Protein AF-A0A067D9K7-F1 (afdb_monomer)

Organism: Citrus sinensis (NCBI:txid2711)

Radius of gyration: 32.69 Å; Cα contacts (8 Å, |Δi|>4): 280; chains: 1; bounding box: 77×64×72 Å

pLDDT: mean 85.88, std 16.45, range [26.84, 98.38]

Secondary structure (DSSP, 8-state):
---------------------------HHHHHHHHHHHHHHHHHHHHHHHHHHS-HHHH-HHHHHHHHHHHHHHHHHHHHHT-TT--HHHHHHHHHS-TTPPPP--S--HHHHHHHHHHHHHHHHHHHHHHHHHS-PPPTT-HHHHHHHHHHH-S-----TTGGGGGGGS--PPP-EEEETTGGGS-HHHHHHHHTSTT--EEEE---TTS-------HHHHHTTTT--HHHHHHHTT-------EE-SS-HHHHHHHHHHHSTT--EE-GGGGSGGGG---SSSTT-SSS-----TT---EEETTEEE-HHHHHHHHHHHH-

Foldseek 3Di:
DDDDDDDDDDDDDPPDDPPPDPPPPDQQLRVVLVVLVVPVVVLLVVLVCCLPPPDCVQCDPVLNVLSVVLNVLSVQLNVLSPDPPDDSVLVVVLVVDDLPDDDPDDDPDSSNSNSVSSNSNVVSVVVSVVSVVVRPDDDPVDPPVVVLVCQARDPDDDDQLQVLLCVVVHDYPQDQEAEAAQQQQDFQVSNVSNVPRPNHNYYHYHHDVLDHFHDDPDPVCVVVVRRGGPVNVCVVVVNDDDDPQEDAPAACVVVVVCCVPPPVVSHDYDVNNVDCVVQDQPDDDPQRGSDHDDDQPPWDWDDDDPDIDTVSVVVVVVVVVVD

InterPro domains:
  IPR027417 P-loop containing nucleoside triphosphate hydrolase [G3DSA:3.40.50.300] (16-247)
  IPR027417 P-loop containing nucleoside triphosphate hydrolase [G3DSA:3.40.50.300] (248-323)
  IPR027417 P-loop containing nucleoside triphosphate hydrolase [SSF52540] (125-301)
  IPR041677 DNA2/NAM7 helicase, helicase domain [PF13086] (110-218)
  IPR041679 DNA2/NAM7 helicase-like, C-terminal [PF13087] (227-321)
  IPR045055 DNA2/NAM7-like helicase [PTHR10887] (83-320)

Solvent-accessible surface area (backbone atoms only — not comparable to full-atom values): 19866 Å² total; per-residue (Å²): 136,87,81,85,93,72,92,77,87,71,88,76,82,85,86,75,79,90,70,84,70,77,79,75,81,67,51,64,47,55,49,51,54,52,53,47,53,71,48,50,53,59,48,53,51,48,48,50,50,48,70,72,72,45,53,59,89,73,67,33,69,66,53,54,52,49,52,56,47,48,54,55,32,50,53,51,39,48,55,59,70,68,40,92,86,66,51,42,67,60,49,54,57,58,68,71,48,62,72,88,59,84,78,78,94,75,72,98,41,71,63,57,56,44,48,52,33,50,28,51,40,50,52,52,52,52,51,51,50,56,56,52,69,70,49,84,71,63,59,89,90,38,66,65,53,46,49,47,50,49,45,49,66,50,92,76,86,90,72,53,50,70,63,39,56,58,60,80,78,51,71,5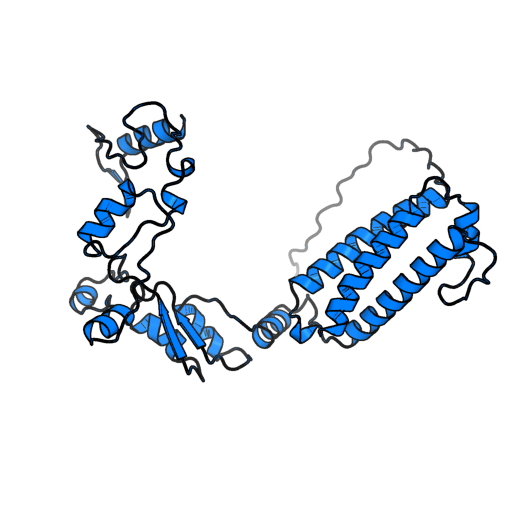1,73,79,47,41,70,43,78,39,71,55,29,18,37,30,29,36,75,43,57,48,44,51,70,66,46,70,68,58,77,44,78,46,77,40,61,49,81,87,54,68,63,22,90,60,90,50,65,72,46,45,77,68,49,55,31,48,12,52,52,48,53,41,49,73,73,65,50,89,78,85,80,85,39,66,48,74,82,60,39,64,79,54,46,48,58,58,25,53,74,74,46,76,57,58,57,39,78,36,74,75,30,71,35,72,83,59,66,66,68,82,51,93,59,89,73,52,51,93,63,68,85,81,87,70,83,90,51,56,82,43,83,52,98,92,46,73,47,38,69,52,53,50,54,50,52,51,55,64,74,74,98

Mean predicted aligned error: 11.23 Å

Structure (mmCIF, N/CA/C/O backbone):
data_AF-A0A067D9K7-F1
#
_entry.id   AF-A0A067D9K7-F1
#
loop_
_atom_site.group_PDB
_atom_site.id
_atom_site.type_symbol
_atom_site.label_atom_id
_atom_site.label_alt_id
_atom_site.label_comp_id
_atom_site.label_asym_id
_atom_site.label_entity_id
_atom_site.label_seq_id
_atom_site.pdbx_PDB_ins_code
_atom_site.Cartn_x
_atom_site.Cartn_y
_atom_site.Cartn_z
_atom_site.occupancy
_atom_site.B_iso_or_equiv
_atom_site.auth_seq_id
_atom_site.auth_comp_id
_atom_site.auth_asym_id
_atom_site.auth_atom_id
_atom_site.pdbx_PDB_model_num
ATOM 1 N N . SER A 1 1 ? 34.963 2.265 44.841 1.00 38.62 1 SER A N 1
ATOM 2 C CA . SER A 1 1 ? 35.144 3.708 44.638 1.00 38.62 1 SER A CA 1
ATOM 3 C C . SER A 1 1 ? 34.807 3.991 43.177 1.00 38.62 1 SER A C 1
ATOM 5 O O . SER A 1 1 ? 35.704 3.952 42.347 1.00 38.62 1 SER A O 1
ATOM 7 N N . GLU A 1 2 ? 33.541 3.849 42.762 1.00 29.64 2 GLU A N 1
ATOM 8 C CA . GLU A 1 2 ? 32.449 4.850 42.939 1.00 29.64 2 GLU A CA 1
ATOM 9 C C . GLU A 1 2 ? 32.843 6.147 42.201 1.00 29.64 2 GLU A C 1
ATOM 11 O O . GLU A 1 2 ? 33.921 6.665 42.466 1.00 29.64 2 GLU A O 1
ATOM 16 N N . ASP A 1 3 ? 32.150 6.684 41.192 1.00 28.92 3 ASP A N 1
ATOM 17 C CA . ASP A 1 3 ? 30.739 6.640 40.769 1.00 28.92 3 ASP A CA 1
ATOM 18 C C . ASP A 1 3 ? 30.658 6.946 39.254 1.00 28.92 3 ASP A C 1
ATOM 20 O O . ASP A 1 3 ? 31.499 7.661 38.713 1.00 28.92 3 ASP A O 1
ATOM 24 N N . ILE A 1 4 ? 29.838 6.267 38.446 1.00 32.97 4 ILE A N 1
ATOM 25 C CA . ILE A 1 4 ? 28.406 6.507 38.166 1.00 32.97 4 ILE A CA 1
ATOM 26 C C . ILE A 1 4 ? 28.086 7.957 37.766 1.00 32.97 4 ILE A C 1
ATOM 28 O O . ILE A 1 4 ? 27.933 8.866 38.572 1.00 32.97 4 ILE A O 1
ATOM 32 N N . ASN A 1 5 ? 27.926 8.107 36.452 1.00 28.55 5 ASN A N 1
ATOM 33 C CA . ASN A 1 5 ? 27.404 9.257 35.734 1.00 28.55 5 ASN A CA 1
ATOM 34 C C . ASN A 1 5 ? 25.881 9.347 35.968 1.00 28.55 5 ASN A C 1
ATOM 36 O O . ASN A 1 5 ? 25.129 8.517 35.452 1.00 28.55 5 ASN A O 1
ATOM 40 N N . GLY A 1 6 ? 25.440 10.315 36.774 1.00 28.11 6 GLY A N 1
ATOM 41 C CA . GLY A 1 6 ? 24.039 10.579 37.102 1.00 28.11 6 GLY A CA 1
ATOM 42 C C . GLY A 1 6 ? 23.590 11.949 36.594 1.00 28.11 6 GLY A C 1
ATOM 43 O O . GLY A 1 6 ? 24.209 12.967 36.889 1.00 28.11 6 GLY A O 1
ATOM 44 N N . ASN A 1 7 ? 22.508 11.942 35.818 1.00 29.06 7 ASN A N 1
ATOM 45 C CA . ASN A 1 7 ? 21.740 13.102 35.375 1.00 29.06 7 ASN A CA 1
ATOM 46 C C . ASN A 1 7 ? 21.324 14.006 36.542 1.00 29.06 7 ASN A C 1
ATOM 48 O O . ASN A 1 7 ? 20.588 13.553 37.407 1.00 29.06 7 ASN A O 1
ATOM 52 N N . GLU A 1 8 ? 21.627 15.299 36.449 1.00 26.84 8 GLU A N 1
ATOM 53 C CA . GLU A 1 8 ? 20.791 16.363 37.011 1.00 26.84 8 GLU A CA 1
ATOM 54 C C . GLU A 1 8 ? 20.918 17.597 36.106 1.00 26.84 8 GLU A C 1
ATOM 56 O O . GLU A 1 8 ? 21.852 18.402 36.187 1.00 26.84 8 GLU A O 1
ATOM 61 N N . ILE A 1 9 ? 19.986 17.707 35.155 1.00 32.72 9 ILE A N 1
ATOM 62 C CA . ILE A 1 9 ? 19.780 18.933 34.389 1.00 32.72 9 ILE A CA 1
ATOM 63 C C . ILE A 1 9 ? 19.233 19.960 35.370 1.00 32.72 9 ILE A C 1
ATOM 65 O O . ILE A 1 9 ? 18.097 19.884 35.829 1.00 32.72 9 ILE A O 1
ATOM 69 N N . LYS A 1 10 ? 20.118 20.899 35.687 1.00 30.94 10 LYS A N 1
ATOM 70 C CA . LYS A 1 10 ? 19.902 22.071 36.517 1.00 30.94 10 LYS A CA 1
ATOM 71 C C . LYS A 1 10 ? 18.652 22.830 36.091 1.00 30.94 10 LYS A C 1
ATOM 73 O O . LYS A 1 10 ? 18.551 23.297 34.954 1.00 30.94 10 LYS A O 1
ATOM 78 N N . GLU A 1 11 ? 17.777 23.024 37.070 1.00 33.97 11 GLU A N 1
ATOM 79 C CA . GLU A 1 11 ? 16.906 24.184 37.188 1.00 33.97 11 GLU A CA 1
ATOM 80 C C . GLU A 1 11 ? 17.677 25.444 36.770 1.00 33.97 11 GLU A C 1
ATOM 82 O O . GLU A 1 11 ? 18.662 25.840 37.397 1.00 33.97 11 GLU A O 1
ATOM 87 N N . LYS A 1 12 ? 17.243 26.074 35.679 1.00 30.64 12 LYS A N 1
ATOM 88 C CA . LYS A 1 12 ? 17.638 27.437 35.337 1.00 30.64 12 LYS A CA 1
ATOM 89 C C . LYS A 1 12 ? 16.404 28.319 35.386 1.00 30.64 12 LYS A C 1
ATOM 91 O O . LYS A 1 12 ? 15.618 28.380 34.448 1.00 30.64 12 LYS A O 1
ATOM 96 N N . GLU A 1 13 ? 16.267 28.935 36.553 1.00 30.92 13 GLU A N 1
ATOM 97 C CA . GLU A 1 13 ? 15.829 30.308 36.789 1.00 30.92 13 GLU A CA 1
ATOM 98 C C . GLU A 1 13 ? 15.066 30.994 35.647 1.00 30.92 13 GLU A C 1
ATOM 100 O O . GLU A 1 13 ? 15.649 31.511 34.695 1.00 30.92 13 GLU A O 1
ATOM 105 N N . CYS A 1 14 ? 13.766 31.176 35.867 1.00 26.88 14 CYS A N 1
ATOM 106 C CA . CYS A 1 14 ? 13.094 32.406 35.472 1.00 26.88 14 CYS A CA 1
ATOM 107 C C . CYS A 1 14 ? 12.604 33.114 36.743 1.00 26.88 14 CYS A C 1
ATOM 109 O O . CYS A 1 14 ? 11.429 33.095 37.090 1.00 26.88 14 CYS A O 1
ATOM 111 N N . ARG A 1 15 ? 13.545 33.705 37.492 1.00 38.94 15 ARG A N 1
ATOM 112 C CA . ARG A 1 15 ? 13.242 34.823 38.392 1.00 38.94 15 ARG A CA 1
ATOM 113 C C . ARG A 1 15 ? 13.402 36.103 37.586 1.00 38.94 15 ARG A C 1
ATOM 115 O O . ARG A 1 15 ? 14.509 36.628 37.523 1.00 38.94 15 ARG A O 1
ATOM 122 N N . LYS A 1 16 ? 12.315 36.596 36.997 1.00 30.83 16 LYS A N 1
ATOM 123 C CA . LYS A 1 16 ? 12.133 38.026 36.739 1.00 30.83 16 LYS A CA 1
ATOM 124 C C . LYS A 1 16 ? 10.668 38.401 36.923 1.00 30.83 16 LYS A C 1
ATOM 126 O O . LYS A 1 16 ? 9.785 37.785 36.342 1.00 30.83 16 LYS A O 1
ATOM 131 N N . ASP A 1 17 ? 10.516 39.409 37.771 1.00 30.12 17 ASP A N 1
ATOM 132 C CA . ASP A 1 17 ? 9.399 40.330 37.913 1.00 30.12 17 ASP A CA 1
ATOM 133 C C . ASP A 1 17 ? 8.103 39.759 38.494 1.00 30.12 17 ASP A C 1
ATOM 135 O O . ASP A 1 17 ? 7.181 39.309 37.822 1.00 30.12 17 ASP A O 1
ATOM 139 N N . ALA A 1 18 ? 8.046 39.859 39.824 1.00 37.53 18 ALA A N 1
ATOM 140 C CA . ALA A 1 18 ? 6.814 39.879 40.588 1.00 37.53 18 ALA A CA 1
ATOM 141 C C . ALA A 1 18 ? 6.011 41.146 40.237 1.00 37.53 18 ALA A C 1
ATOM 143 O O . ALA A 1 18 ? 5.977 42.110 40.999 1.00 37.53 18 ALA A O 1
ATOM 144 N N . GLU A 1 19 ? 5.347 41.139 39.084 1.00 36.59 19 GLU A N 1
ATOM 145 C CA . GLU A 1 19 ? 4.091 41.861 38.942 1.00 36.59 19 GLU A CA 1
ATOM 146 C C . GLU A 1 19 ? 3.011 41.005 39.597 1.00 36.59 19 GLU A C 1
ATOM 148 O O . GLU A 1 19 ? 2.713 39.888 39.169 1.00 36.59 19 GLU A O 1
ATOM 153 N N . VAL A 1 20 ? 2.444 41.523 40.685 1.00 40.72 20 VAL A N 1
ATOM 154 C CA . VAL A 1 20 ? 1.210 41.008 41.273 1.00 40.72 20 VAL A CA 1
ATOM 155 C C . VAL A 1 20 ? 0.122 41.183 40.216 1.00 40.72 20 VAL A C 1
ATOM 157 O O . VAL A 1 20 ? -0.553 42.211 40.160 1.00 40.72 20 VAL A O 1
ATOM 160 N N . SER A 1 21 ? -0.013 40.195 39.332 1.00 42.19 21 SER A N 1
ATOM 161 C CA . SER A 1 21 ? -1.192 40.064 38.492 1.00 42.19 21 SER A CA 1
ATOM 162 C C . SER A 1 21 ? -2.379 39.996 39.444 1.00 42.19 21 SER A C 1
ATOM 164 O O . SER A 1 21 ? -2.444 39.145 40.334 1.00 42.19 21 SER A O 1
ATOM 166 N N . LYS A 1 22 ? -3.287 40.971 39.334 1.00 46.28 22 LYS A N 1
ATOM 167 C CA . LYS A 1 22 ? -4.598 40.879 39.972 1.00 46.28 22 LYS A CA 1
ATOM 168 C C . LYS A 1 22 ? -5.163 39.524 39.564 1.00 46.28 22 LYS A C 1
ATOM 170 O O . LYS A 1 22 ? -5.411 39.313 38.382 1.00 46.28 22 LYS A O 1
ATOM 175 N N . VAL A 1 23 ? -5.317 38.612 40.521 1.00 56.59 23 VAL A N 1
ATOM 176 C CA . VAL A 1 2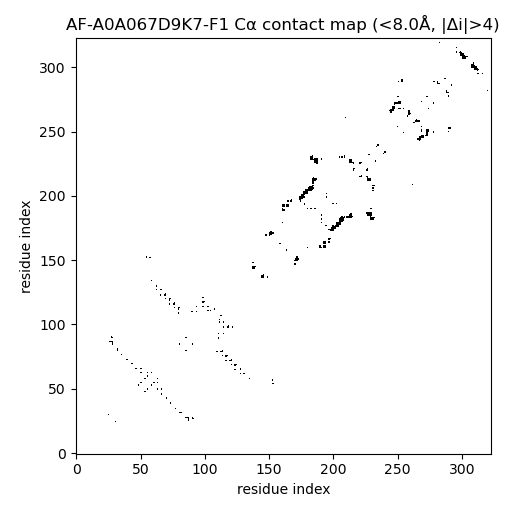3 ? -6.086 37.389 40.310 1.00 56.59 23 VAL A CA 1
ATOM 177 C C . VAL A 1 23 ? -7.492 37.865 39.979 1.00 56.59 23 VAL A C 1
ATOM 179 O O . VAL A 1 23 ? -8.219 38.332 40.854 1.00 56.59 23 VAL A O 1
ATOM 182 N N . GLU A 1 24 ? -7.820 37.875 38.693 1.00 65.94 24 GLU A N 1
ATOM 183 C CA . GLU A 1 24 ? -9.149 38.205 38.216 1.00 65.94 24 GLU A CA 1
ATOM 184 C C . GLU A 1 24 ? -10.073 37.121 38.777 1.00 65.94 24 GLU A C 1
ATOM 186 O O . GLU A 1 24 ? -9.917 35.934 38.476 1.00 65.94 24 GLU A O 1
ATOM 191 N N . ILE A 1 25 ? -10.942 37.506 39.712 1.00 78.62 25 ILE A N 1
ATOM 192 C CA . ILE A 1 25 ? -11.880 36.579 40.340 1.00 78.62 25 ILE A CA 1
ATOM 193 C C . ILE A 1 25 ? -12.894 36.214 39.260 1.00 78.62 25 ILE A C 1
ATOM 195 O O . ILE A 1 25 ? -13.814 36.980 38.985 1.00 78.62 25 ILE A O 1
ATOM 199 N N . LYS A 1 26 ? -12.678 35.061 38.625 1.00 85.44 26 LYS A N 1
ATOM 200 C CA . LYS A 1 26 ? -13.602 34.494 37.643 1.00 85.44 26 LYS A CA 1
ATOM 201 C C . LYS A 1 26 ? -14.948 34.255 38.310 1.00 85.44 26 LYS A C 1
ATOM 203 O O . LYS A 1 26 ? -15.014 33.748 39.432 1.00 85.44 26 LYS A O 1
ATOM 208 N N . THR A 1 27 ? -16.019 34.582 37.603 1.00 91.50 27 THR A N 1
ATOM 209 C CA . THR A 1 27 ? -17.365 34.152 37.989 1.00 91.50 27 THR A CA 1
ATOM 210 C C . THR A 1 27 ? -17.453 32.621 37.966 1.00 91.50 27 THR A C 1
ATOM 212 O O . THR A 1 27 ? -16.681 31.954 37.268 1.00 91.50 27 THR A O 1
ATOM 215 N N . PHE A 1 28 ? -18.399 32.032 38.708 1.00 90.12 28 PHE A N 1
ATOM 216 C CA . PHE A 1 28 ? -18.593 30.578 38.690 1.00 90.12 28 PHE A CA 1
ATOM 217 C C . PHE A 1 28 ? -18.869 30.064 37.266 1.00 90.12 28 PHE A C 1
ATOM 219 O O . PHE A 1 28 ? -18.296 29.059 36.846 1.00 90.12 28 PHE A O 1
ATOM 226 N N . LEU A 1 29 ? -19.648 30.815 36.479 1.00 90.38 29 LEU A N 1
ATOM 227 C CA . LEU A 1 29 ? -19.891 30.539 35.063 1.00 90.38 29 LEU A CA 1
ATOM 228 C C . LEU A 1 29 ? -18.603 30.478 34.226 1.00 90.38 29 LEU A C 1
ATOM 230 O O . LEU A 1 29 ? -18.406 29.525 33.469 1.00 90.38 29 LEU A O 1
ATOM 234 N N . GLU A 1 30 ? -17.721 31.472 34.347 1.00 91.69 30 GLU A N 1
ATOM 235 C CA . GLU A 1 30 ? -16.437 31.494 33.630 1.00 91.69 30 GLU A CA 1
ATOM 236 C C . GLU A 1 30 ? -15.545 30.324 34.045 1.00 91.69 30 GLU A C 1
ATOM 238 O O . GLU A 1 30 ? -14.972 29.654 33.184 1.00 91.69 30 GLU A O 1
ATOM 243 N N . PHE A 1 31 ? -15.489 30.025 35.346 1.00 92.62 31 PHE A N 1
ATOM 244 C CA . PHE A 1 31 ? -14.758 28.875 35.870 1.00 92.62 31 PHE A CA 1
ATOM 245 C C . PHE A 1 31 ? -15.268 27.552 35.277 1.00 92.62 31 PHE A C 1
ATOM 247 O O . PHE A 1 31 ? -14.468 26.754 34.783 1.00 92.62 31 PHE A O 1
ATOM 254 N N . VAL A 1 32 ? -16.586 27.321 35.271 1.00 91.38 32 VAL A N 1
ATOM 255 C CA . VAL A 1 32 ? -17.191 26.094 34.723 1.00 91.38 32 VAL A CA 1
ATOM 256 C C . VAL A 1 32 ? -16.954 25.992 33.215 1.00 91.38 32 VAL A C 1
ATOM 258 O O . VAL A 1 32 ? -16.557 24.929 32.735 1.00 91.38 32 VAL A O 1
ATOM 261 N N . ARG A 1 33 ? -17.130 27.086 32.462 1.00 94.06 33 ARG A N 1
ATOM 262 C CA . ARG A 1 33 ? -16.888 27.135 31.006 1.00 94.06 33 ARG A CA 1
ATOM 263 C C . ARG A 1 33 ? -15.442 26.813 30.647 1.00 94.06 33 ARG A C 1
ATOM 265 O O . ARG A 1 33 ? -15.191 26.028 29.731 1.00 94.06 33 ARG A O 1
ATOM 272 N N . GLU A 1 34 ? -14.487 27.392 31.365 1.00 93.75 34 GLU A N 1
ATOM 273 C CA . GLU A 1 34 ? -13.065 27.116 31.161 1.00 93.75 34 GLU A CA 1
ATOM 274 C C . GLU A 1 34 ? -12.718 25.674 31.534 1.00 93.75 34 GLU A C 1
ATOM 276 O O . GLU A 1 34 ? -12.083 24.966 30.750 1.00 93.75 34 GLU A O 1
ATOM 281 N N . ARG A 1 35 ? -13.206 25.193 32.684 1.00 93.31 35 ARG A N 1
ATOM 282 C CA . ARG A 1 35 ? -12.968 23.818 33.133 1.00 93.31 35 ARG A CA 1
ATOM 283 C C . ARG A 1 35 ? -13.557 22.793 32.171 1.00 93.31 35 ARG A C 1
ATOM 285 O O . ARG A 1 35 ? -12.899 21.789 31.885 1.00 93.31 35 ARG A O 1
ATOM 292 N N . PHE A 1 36 ? -14.755 23.053 31.650 1.00 93.56 36 PHE A N 1
ATOM 293 C CA . PHE A 1 36 ? -15.383 22.226 30.628 1.00 93.56 36 PHE A CA 1
ATOM 294 C C . PHE A 1 36 ? -14.511 22.168 29.374 1.00 93.56 36 PHE A C 1
ATOM 296 O O . PHE A 1 36 ? -14.131 21.075 28.967 1.00 93.56 36 PHE A O 1
ATOM 303 N N . LYS A 1 37 ? -14.095 23.314 28.817 1.00 93.31 37 LYS A N 1
ATOM 304 C CA . LYS A 1 37 ? -13.215 23.357 27.633 1.00 93.31 37 LYS A CA 1
ATOM 305 C C . LYS A 1 37 ? -11.909 22.588 27.843 1.00 93.31 37 LYS A C 1
ATOM 307 O O . LYS A 1 37 ? -11.536 21.777 26.995 1.00 93.31 37 LYS A O 1
ATOM 312 N N . CYS A 1 38 ? -11.249 22.782 28.986 1.00 94.56 38 CYS A N 1
ATOM 313 C CA . CYS A 1 38 ? -10.007 22.082 29.327 1.00 94.56 38 CYS A CA 1
ATOM 314 C C . CYS A 1 38 ? -10.176 20.564 29.485 1.00 94.56 38 CYS A C 1
ATOM 316 O O . CYS A 1 38 ? -9.197 19.839 29.335 1.00 94.56 38 CYS A O 1
ATOM 318 N N . THR A 1 39 ? -11.383 20.076 29.783 1.00 93.31 39 THR A N 1
ATOM 319 C CA . THR A 1 39 ? -11.652 18.644 30.012 1.00 93.31 39 THR A CA 1
ATOM 320 C C . THR A 1 39 ? -12.237 17.964 28.772 1.00 93.31 39 THR A C 1
ATOM 322 O O . THR A 1 39 ? -11.828 16.861 28.408 1.00 93.31 39 THR A O 1
ATOM 325 N N . ALA A 1 40 ? -13.164 18.632 28.085 1.00 93.19 40 ALA A N 1
ATOM 326 C CA . ALA A 1 40 ? -13.882 18.093 26.939 1.00 93.19 40 ALA A CA 1
ATOM 327 C C . ALA A 1 40 ? -12.967 17.900 25.724 1.00 93.19 40 ALA A C 1
ATOM 329 O O . ALA A 1 40 ? -13.092 16.897 25.028 1.00 93.19 40 ALA A O 1
ATOM 330 N N . ALA A 1 41 ? -12.010 18.804 25.479 1.00 92.50 41 ALA A N 1
ATOM 331 C CA . ALA A 1 41 ? -11.087 18.665 24.351 1.00 92.50 41 ALA A CA 1
ATOM 332 C C . ALA A 1 41 ? -10.182 17.411 24.460 1.00 92.50 41 ALA A C 1
ATOM 334 O O . ALA A 1 41 ? -10.176 16.613 23.515 1.00 92.50 41 ALA A O 1
ATOM 335 N N . PRO A 1 42 ? -9.484 17.150 25.588 1.00 94.62 42 PRO A N 1
ATOM 336 C CA . PRO A 1 42 ? -8.760 15.891 25.783 1.00 94.62 42 PRO A CA 1
ATOM 337 C C . PRO A 1 42 ? -9.651 14.649 25.707 1.00 94.62 42 PRO A C 1
ATOM 339 O O . PRO A 1 42 ? -9.242 13.648 25.123 1.00 94.62 42 PRO A O 1
ATOM 342 N N . LEU A 1 43 ? -10.872 14.708 26.249 1.00 92.06 43 LEU A N 1
ATOM 343 C CA . LEU A 1 43 ? -11.815 13.589 26.210 1.00 92.06 43 LEU A CA 1
ATOM 344 C C . LEU A 1 43 ? -12.264 13.264 24.778 1.00 92.06 43 LEU A C 1
ATOM 346 O O . LEU A 1 43 ? -12.209 12.105 24.375 1.00 92.06 43 LEU A O 1
ATOM 350 N N . ARG A 1 44 ? -12.633 14.277 23.982 1.00 93.38 44 ARG A N 1
ATOM 351 C CA . ARG A 1 44 ? -12.965 14.111 22.556 1.00 93.38 44 ARG A CA 1
ATOM 352 C C . ARG A 1 44 ? -11.798 13.504 21.782 1.00 93.38 44 ARG A C 1
ATOM 354 O O . ARG A 1 44 ? -11.997 12.565 21.020 1.00 93.38 44 ARG A O 1
ATOM 361 N N . SER A 1 45 ? -10.579 13.992 22.025 1.00 93.44 45 SER A N 1
ATOM 362 C CA . SER A 1 45 ? -9.361 13.428 21.429 1.00 93.44 45 SER A CA 1
ATOM 363 C C . SER A 1 45 ? -9.152 11.965 21.836 1.00 93.44 45 SER A C 1
ATOM 365 O O . SER A 1 45 ? -8.871 11.119 20.992 1.00 93.44 45 SER A O 1
ATOM 367 N N . CYS A 1 46 ? -9.358 11.632 23.113 1.00 90.19 46 CYS A N 1
ATOM 368 C CA . CYS A 1 46 ? -9.259 10.263 23.611 1.00 90.19 46 CYS A CA 1
ATOM 369 C C . CYS A 1 46 ? -10.266 9.332 22.918 1.00 90.19 46 CYS A C 1
ATOM 371 O O . CYS A 1 46 ? -9.864 8.309 22.371 1.00 90.19 46 CYS A O 1
ATOM 373 N N . ILE A 1 47 ? -11.542 9.720 22.863 1.00 89.81 47 ILE A N 1
ATOM 374 C CA . ILE A 1 47 ? -12.612 8.959 22.198 1.00 89.81 47 ILE A CA 1
ATOM 375 C C . ILE A 1 47 ? -12.302 8.758 20.714 1.00 89.81 47 ILE A C 1
ATOM 377 O O . ILE A 1 47 ? -12.410 7.642 20.205 1.00 89.81 47 ILE A O 1
ATOM 381 N N . PHE A 1 48 ? -11.867 9.818 20.030 1.00 90.56 48 PHE A N 1
ATOM 382 C CA . PHE A 1 48 ? -11.485 9.752 18.623 1.00 90.56 48 PHE A CA 1
ATOM 383 C C . PHE A 1 48 ? -10.322 8.782 18.394 1.00 90.56 48 PHE A C 1
ATOM 385 O O . PHE A 1 48 ? -10.390 7.932 17.506 1.00 90.56 48 PHE A O 1
ATOM 392 N N . ASN A 1 49 ? -9.276 8.863 19.219 1.00 90.06 49 ASN A N 1
ATOM 393 C CA . ASN A 1 49 ? -8.120 7.975 19.121 1.00 90.06 49 ASN A CA 1
ATOM 394 C C . ASN A 1 49 ? -8.507 6.516 19.378 1.00 90.06 49 ASN A C 1
ATOM 396 O O . ASN A 1 49 ? -8.081 5.636 18.635 1.00 90.06 49 ASN A O 1
ATOM 400 N N . LEU A 1 50 ? -9.344 6.254 20.383 1.00 86.62 50 LEU A N 1
ATOM 401 C CA . LEU A 1 50 ? -9.846 4.912 20.679 1.00 86.62 50 LEU A CA 1
ATOM 402 C C . LEU A 1 50 ? -10.656 4.355 19.504 1.00 86.62 50 LEU A C 1
ATOM 404 O O . LEU A 1 50 ? -10.370 3.255 19.042 1.00 86.62 50 LEU A O 1
ATOM 408 N N . GLY A 1 51 ? -11.603 5.129 18.966 1.00 86.44 51 GLY A N 1
ATOM 409 C CA . GLY A 1 51 ? -12.427 4.706 17.830 1.00 86.44 51 GLY A CA 1
ATOM 410 C C . GLY A 1 51 ? -11.650 4.543 16.518 1.00 86.44 51 GLY A C 1
ATOM 411 O O . GLY A 1 51 ? -12.049 3.759 15.660 1.00 86.44 51 GLY A O 1
ATOM 412 N N . THR A 1 52 ? -10.536 5.256 16.352 1.00 87.94 52 THR A N 1
ATOM 413 C CA . THR A 1 52 ? -9.730 5.204 15.121 1.00 87.94 52 THR A CA 1
ATOM 414 C C . THR A 1 52 ? -8.660 4.116 15.169 1.00 87.94 52 THR A C 1
ATOM 416 O O . THR A 1 52 ? -8.383 3.482 14.151 1.00 87.94 52 THR A O 1
ATOM 419 N N . HIS A 1 53 ? -8.035 3.902 16.330 1.00 86.19 53 HIS A N 1
ATOM 420 C CA . HIS A 1 53 ? -6.825 3.082 16.444 1.00 86.19 53 HIS A CA 1
ATOM 421 C C . HIS A 1 53 ? -7.031 1.728 17.118 1.00 86.19 53 HIS A C 1
ATOM 423 O O . HIS A 1 53 ? -6.173 0.858 16.969 1.00 86.19 53 HIS A O 1
ATOM 429 N N . LEU A 1 54 ? -8.137 1.511 17.833 1.00 85.25 54 LEU A N 1
ATOM 430 C CA . LEU A 1 54 ? -8.470 0.185 18.343 1.00 85.25 54 LEU A CA 1
ATOM 431 C C . LEU A 1 54 ? -9.429 -0.531 17.383 1.00 85.25 54 LEU A C 1
ATOM 433 O O . LEU A 1 54 ? -10.376 0.076 16.880 1.00 85.25 54 LEU A O 1
ATOM 437 N N . PRO A 1 55 ? -9.230 -1.837 17.135 1.00 82.75 55 PRO A N 1
ATOM 438 C CA . PRO A 1 55 ? -10.141 -2.602 16.297 1.00 82.75 55 PRO A CA 1
ATOM 439 C C . PRO A 1 55 ? -11.568 -2.582 16.850 1.00 82.75 55 PRO A C 1
ATOM 441 O O . PRO A 1 55 ? -11.785 -2.854 18.032 1.00 82.75 55 PRO A O 1
ATOM 444 N N . LYS A 1 56 ? -12.559 -2.354 15.980 1.00 85.69 56 LYS A N 1
ATOM 445 C CA . LYS A 1 56 ? -13.983 -2.454 16.352 1.00 85.69 56 LYS A CA 1
ATOM 446 C C . LYS A 1 56 ? -14.341 -3.823 16.927 1.00 85.69 56 LYS A C 1
ATOM 448 O O . LYS A 1 56 ? -15.110 -3.904 17.873 1.00 85.69 56 LYS A O 1
ATOM 453 N N . SER A 1 57 ? -13.726 -4.887 16.409 1.00 83.69 57 SER A N 1
ATOM 454 C CA . SER A 1 57 ? -13.869 -6.250 16.936 1.00 83.69 57 SER A CA 1
ATOM 455 C C . SER A 1 57 ? -13.351 -6.409 18.369 1.00 83.69 57 SER A C 1
ATOM 457 O O . SER A 1 57 ? -13.758 -7.338 19.057 1.00 83.69 57 SER A O 1
ATOM 459 N N . TYR A 1 58 ? -12.451 -5.528 18.815 1.00 84.56 58 TYR A N 1
ATOM 460 C CA . TYR A 1 58 ? -11.922 -5.522 20.174 1.00 84.56 58 TYR A CA 1
ATOM 461 C C . TYR A 1 58 ? -12.756 -4.649 21.113 1.00 84.56 58 TYR A C 1
ATOM 463 O O . TYR A 1 58 ? -13.050 -5.076 22.222 1.00 84.56 58 TYR A O 1
ATOM 471 N N . ILE A 1 59 ? -13.143 -3.447 20.672 1.00 86.00 59 ILE A N 1
ATOM 472 C CA . ILE A 1 59 ? -13.981 -2.544 21.475 1.00 86.00 59 ILE A CA 1
ATOM 473 C C . ILE A 1 59 ? -15.409 -3.096 21.616 1.00 86.00 59 ILE A C 1
ATOM 475 O O . ILE A 1 59 ? -16.011 -2.941 22.671 1.00 86.00 59 ILE A O 1
ATOM 479 N N . GLY A 1 60 ? -15.937 -3.761 20.587 1.00 86.81 60 GLY A N 1
ATOM 480 C CA . GLY A 1 60 ? -17.343 -4.154 20.490 1.00 86.81 60 GLY A CA 1
ATOM 481 C C . GLY A 1 60 ? -18.187 -3.078 19.802 1.00 86.81 60 GLY A C 1
ATOM 482 O O . GLY A 1 60 ? -17.934 -1.882 19.955 1.00 86.81 60 GLY A O 1
ATOM 483 N N . GLU A 1 61 ? -19.184 -3.503 19.022 1.00 87.12 61 GLU A N 1
ATOM 484 C CA . GLU A 1 61 ? -20.028 -2.587 18.238 1.00 87.12 61 GLU A CA 1
ATOM 485 C C . GLU A 1 61 ? -20.835 -1.652 19.148 1.00 87.12 61 GLU A C 1
ATOM 487 O O . GLU A 1 61 ? -20.862 -0.449 18.902 1.00 87.12 61 GLU A O 1
ATOM 492 N N . ASP A 1 62 ? -21.396 -2.175 20.244 1.00 86.56 62 ASP A N 1
ATOM 493 C CA . ASP A 1 62 ? -22.163 -1.385 21.213 1.00 86.56 62 ASP A CA 1
ATOM 494 C C . ASP A 1 62 ? -21.303 -0.256 21.791 1.00 86.56 62 ASP A C 1
ATOM 496 O O . ASP A 1 62 ? -21.632 0.919 21.649 1.00 86.56 62 ASP A O 1
ATOM 500 N N . ASN A 1 63 ? -20.119 -0.583 22.312 1.00 86.88 63 ASN A N 1
ATOM 501 C CA . ASN A 1 63 ? -19.170 0.409 22.815 1.00 86.88 63 ASN A CA 1
ATOM 502 C C . ASN A 1 63 ? -18.757 1.433 21.750 1.00 86.88 63 ASN A C 1
ATOM 504 O O . ASN A 1 63 ? -18.586 2.610 22.062 1.00 86.88 63 ASN A O 1
ATOM 508 N N . PHE A 1 64 ? -18.608 1.018 20.489 1.00 86.94 64 PHE A N 1
ATOM 509 C CA . PHE A 1 64 ? -18.290 1.938 19.398 1.00 86.94 64 PHE A CA 1
ATOM 510 C C . PHE A 1 64 ? -19.415 2.959 19.157 1.00 86.94 64 PHE A C 1
ATOM 512 O O . PHE A 1 64 ? -19.137 4.143 18.953 1.00 86.94 64 PHE A O 1
ATOM 519 N N . GLN A 1 65 ? -20.681 2.539 19.234 1.00 87.81 65 GLN A N 1
ATOM 520 C CA . GLN A 1 65 ? -21.832 3.451 19.159 1.00 87.81 65 GLN A CA 1
ATOM 521 C C . GLN A 1 65 ? -21.904 4.376 20.381 1.00 87.81 65 GLN A C 1
ATOM 523 O O . GLN A 1 65 ? -22.162 5.579 20.258 1.00 87.81 65 GLN A O 1
ATOM 528 N N . VAL A 1 66 ? -21.616 3.838 21.567 1.00 88.38 66 VAL A N 1
ATOM 529 C CA . VAL A 1 66 ? -21.606 4.595 22.824 1.00 88.38 66 VAL A CA 1
ATOM 530 C C . VAL A 1 66 ? -20.508 5.677 22.799 1.00 88.38 66 VAL A C 1
ATOM 532 O O . VAL A 1 66 ? -20.774 6.815 23.187 1.00 88.38 66 VAL A O 1
ATOM 535 N N . LEU A 1 67 ? -19.323 5.402 22.231 1.00 88.31 67 LEU A N 1
ATOM 536 C CA . LEU A 1 67 ? -18.264 6.405 21.996 1.00 88.31 67 LEU A CA 1
ATOM 537 C C . LEU A 1 67 ? -18.760 7.595 21.153 1.00 88.31 67 LEU A C 1
ATOM 539 O O . LEU A 1 67 ? -18.501 8.749 21.501 1.00 88.31 67 LEU A O 1
ATOM 543 N N . GLY A 1 68 ? -19.500 7.335 20.070 1.00 87.69 68 GLY A N 1
ATOM 544 C CA . GLY A 1 68 ? -20.108 8.391 19.249 1.00 87.69 68 GLY A CA 1
ATOM 545 C C . GLY A 1 68 ? -21.178 9.186 20.004 1.00 87.69 68 GLY A C 1
ATOM 546 O O . GLY A 1 68 ? -21.256 10.411 19.883 1.00 87.69 68 GLY A O 1
ATOM 547 N N . THR A 1 69 ? -21.953 8.502 20.846 1.00 90.56 69 THR A N 1
ATOM 548 C CA . THR A 1 69 ? -23.009 9.109 21.670 1.00 90.56 69 THR A CA 1
ATOM 549 C C . THR A 1 69 ? -22.438 10.092 22.696 1.00 90.56 69 THR A C 1
ATOM 551 O O . THR A 1 69 ? -22.999 11.173 22.877 1.00 90.56 69 THR A O 1
ATOM 554 N N . VAL A 1 70 ? -21.283 9.792 23.308 1.00 89.69 70 VAL A N 1
ATOM 555 C CA . VAL A 1 70 ? -20.605 10.733 24.222 1.00 89.69 70 VAL A CA 1
ATOM 556 C C . VAL A 1 70 ? -20.272 12.048 23.532 1.00 89.69 70 VAL A C 1
ATOM 558 O O . VAL A 1 70 ? -20.498 13.102 24.118 1.00 89.69 70 VAL A O 1
ATOM 561 N N . ILE A 1 71 ? -19.749 12.010 22.302 1.00 90.00 71 ILE A N 1
ATOM 562 C CA . ILE A 1 71 ? -19.404 13.236 21.566 1.00 90.00 71 ILE A CA 1
ATOM 563 C C . ILE A 1 71 ? -20.659 14.088 21.364 1.00 90.00 71 ILE A C 1
ATOM 565 O O . ILE A 1 71 ? -20.651 15.269 21.702 1.00 90.00 71 ILE A O 1
ATOM 569 N N . SER A 1 72 ? -21.759 13.475 20.916 1.00 91.50 72 SER A N 1
ATOM 570 C CA . SER A 1 72 ? -23.032 14.181 20.733 1.00 91.50 72 SER A CA 1
ATOM 571 C C . SER A 1 72 ? -23.551 14.806 22.032 1.00 91.50 72 SER A C 1
ATOM 573 O O . SER A 1 72 ? -24.013 15.948 22.018 1.00 91.50 72 SER A O 1
ATOM 575 N N . PHE A 1 73 ? -23.456 14.099 23.161 1.00 91.19 73 PHE A N 1
ATOM 576 C CA . PHE A 1 73 ? -23.893 14.636 24.450 1.00 91.19 73 PHE A CA 1
ATOM 577 C C . PHE A 1 73 ? -22.960 15.727 24.989 1.00 91.19 73 PHE A C 1
ATOM 579 O O . PHE A 1 73 ? -23.449 16.709 25.548 1.00 91.19 73 PHE A O 1
ATOM 586 N N . LEU A 1 74 ? -21.646 15.624 24.766 1.00 91.81 74 LEU A N 1
ATOM 587 C CA . LEU A 1 74 ? -20.694 16.692 25.086 1.00 91.81 74 LEU A CA 1
ATOM 588 C C . LEU A 1 74 ? -20.976 17.958 24.270 1.00 91.81 74 LEU A C 1
ATOM 590 O O . LEU A 1 74 ? -20.943 19.049 24.831 1.00 91.81 74 LEU A O 1
ATOM 594 N N . ASP A 1 75 ? -21.285 17.826 22.980 1.00 92.44 75 ASP A N 1
ATOM 595 C CA . ASP A 1 75 ? -21.601 18.959 22.100 1.00 92.44 75 ASP A CA 1
ATOM 596 C C . ASP A 1 75 ? -22.932 19.623 22.486 1.00 92.44 75 ASP A C 1
ATOM 598 O O . ASP A 1 75 ? -23.042 20.852 22.508 1.00 92.44 75 ASP A O 1
ATOM 602 N N . SER A 1 76 ? -23.931 18.817 22.862 1.00 91.19 76 SER A N 1
ATOM 603 C CA . SER A 1 76 ? -25.201 19.308 23.407 1.00 91.19 76 SER A CA 1
ATOM 604 C C . SER A 1 76 ? -24.987 20.071 24.717 1.00 91.19 76 SER A C 1
ATOM 606 O O . SER A 1 76 ? -25.483 21.187 24.873 1.00 91.19 76 SER A O 1
ATOM 608 N N . PHE A 1 77 ? -24.210 19.505 25.645 1.00 91.31 77 PHE A N 1
ATOM 609 C CA . PHE A 1 77 ? -23.902 20.147 26.923 1.00 91.31 77 PHE A CA 1
ATOM 610 C C . PHE A 1 77 ? -23.104 21.442 26.732 1.00 91.31 77 PHE A C 1
ATOM 612 O O . PHE A 1 77 ? -23.406 22.446 27.371 1.00 91.31 77 PHE A O 1
ATOM 619 N N . GLU A 1 78 ? -22.123 21.447 25.823 1.00 93.81 78 GLU A N 1
ATOM 620 C CA . GLU A 1 78 ? -21.363 22.645 25.458 1.00 93.81 78 GLU A CA 1
ATOM 621 C C . GLU A 1 78 ? -22.294 23.734 24.921 1.00 93.81 78 GLU A C 1
ATOM 623 O O . GLU A 1 78 ? -22.273 24.861 25.405 1.00 93.81 78 GLU A O 1
ATOM 628 N N . THR A 1 79 ? -23.175 23.392 23.982 1.00 92.31 79 THR A N 1
ATOM 629 C CA . THR A 1 79 ? -24.119 24.357 23.405 1.00 92.31 79 THR A CA 1
ATOM 630 C C . THR A 1 79 ? -24.971 25.020 24.487 1.00 92.31 79 THR A C 1
ATOM 632 O O . THR A 1 79 ? -25.088 26.241 24.493 1.00 92.31 79 THR A O 1
ATOM 635 N N . LEU A 1 80 ? -25.511 24.245 25.433 1.00 90.31 80 LEU A N 1
ATOM 636 C CA . LEU A 1 80 ? -26.333 24.763 26.534 1.00 90.31 80 LEU A CA 1
ATOM 637 C C . LEU A 1 80 ? -25.517 25.607 27.528 1.00 90.31 80 LEU A C 1
ATOM 639 O O . LEU A 1 80 ? -25.956 26.678 27.938 1.00 90.31 80 LEU A O 1
ATOM 643 N N . LEU A 1 81 ? -24.306 25.169 27.887 1.00 90.81 81 LEU A N 1
ATOM 644 C CA . LEU A 1 81 ? -23.437 25.874 28.838 1.00 90.81 81 LEU A CA 1
ATOM 645 C C . LEU A 1 81 ? -22.963 27.242 28.308 1.00 90.81 81 LEU A C 1
ATOM 647 O O . LEU A 1 81 ? -22.717 28.174 29.083 1.00 90.81 81 LEU A O 1
ATOM 651 N N . PHE A 1 82 ? -22.810 27.375 26.990 1.00 92.06 82 PHE A N 1
ATOM 652 C CA . PHE A 1 82 ? -22.342 28.598 26.332 1.00 92.06 82 PHE A CA 1
ATOM 653 C C . PHE A 1 82 ? -23.469 29.517 25.832 1.00 92.06 82 PHE A C 1
ATOM 655 O O . PHE A 1 82 ? -23.167 30.528 25.205 1.00 92.06 82 PHE A O 1
ATOM 662 N N . GLN A 1 83 ? -24.739 29.232 26.144 1.00 88.69 83 GLN A N 1
ATOM 663 C CA . GLN A 1 83 ? -25.840 30.158 25.855 1.00 88.69 83 GLN A CA 1
ATOM 664 C C . GLN A 1 83 ? -25.736 31.456 26.682 1.00 88.69 83 GLN A C 1
ATOM 666 O O . GLN A 1 83 ? -25.261 31.462 27.822 1.00 88.69 83 GLN A O 1
ATOM 671 N N . ASP A 1 84 ? -26.174 32.572 26.092 1.00 81.56 84 ASP A N 1
ATOM 672 C CA . ASP A 1 84 ? -26.020 33.926 26.656 1.00 81.56 84 ASP A CA 1
ATOM 673 C C . ASP A 1 84 ? -26.867 34.177 27.915 1.00 81.56 84 ASP A C 1
ATOM 675 O O . ASP A 1 84 ? -26.576 35.078 28.696 1.00 81.56 84 ASP A O 1
ATOM 679 N N . ASN A 1 85 ? -27.914 33.382 28.128 1.00 81.62 85 ASN A N 1
ATOM 680 C CA . ASN A 1 85 ? -28.840 33.482 29.258 1.00 81.62 85 ASN A CA 1
ATOM 681 C C . ASN A 1 85 ? -28.417 32.655 30.488 1.00 81.62 85 ASN A C 1
ATOM 683 O O . ASN A 1 85 ? -29.205 32.534 31.419 1.00 81.62 85 ASN A O 1
ATOM 687 N N . MET A 1 86 ? -27.210 32.083 30.496 1.00 81.50 86 MET A N 1
ATOM 688 C CA . MET A 1 86 ? -26.676 31.323 31.631 1.00 81.50 86 MET A CA 1
ATOM 689 C C . MET A 1 86 ? -26.083 32.239 32.703 1.00 81.50 86 MET A C 1
ATOM 691 O O . MET A 1 86 ? -25.131 32.967 32.419 1.00 81.50 86 MET A O 1
ATOM 695 N N . GLY A 1 87 ? -26.591 32.164 33.938 1.00 84.56 87 GLY A N 1
ATOM 696 C CA . GLY A 1 87 ? -26.030 32.838 35.112 1.00 84.56 87 GLY A CA 1
ATOM 697 C C . GLY A 1 87 ? -25.199 31.921 36.021 1.00 84.56 87 GLY A C 1
ATOM 698 O O . GLY A 1 87 ? -25.281 30.696 35.954 1.00 84.56 87 GLY A O 1
ATOM 699 N N . SER A 1 88 ? -24.398 32.516 36.913 1.00 86.06 88 SER A N 1
ATOM 700 C CA . SER A 1 88 ? -23.659 31.763 37.945 1.00 86.06 88 SER A CA 1
ATOM 701 C C . SER A 1 88 ? -24.597 31.093 38.957 1.00 86.06 88 SER A C 1
ATOM 703 O O . SER A 1 88 ? -24.377 29.934 39.289 1.00 86.06 88 SER A O 1
ATOM 705 N N . GLU A 1 89 ? -25.662 31.780 39.388 1.00 83.88 89 GLU A N 1
ATOM 706 C CA . GLU A 1 89 ? -26.653 31.257 40.348 1.00 83.88 89 GLU A CA 1
ATOM 707 C C . GLU A 1 89 ? -27.348 29.991 39.820 1.00 83.88 89 GLU A C 1
ATOM 709 O O . GLU A 1 89 ? -27.510 29.012 40.546 1.00 83.88 89 GLU A O 1
ATOM 714 N N . ASP A 1 90 ? -27.675 29.975 38.524 1.00 81.38 90 ASP A N 1
ATOM 715 C CA . ASP A 1 90 ? -28.318 28.840 37.855 1.00 81.38 90 ASP A CA 1
ATOM 716 C C . ASP A 1 90 ? -27.432 27.591 37.856 1.00 81.38 90 ASP A C 1
ATOM 718 O O . ASP A 1 90 ? -27.909 26.470 38.047 1.00 81.38 90 ASP A O 1
ATOM 722 N N . LEU A 1 91 ? -26.127 27.781 37.645 1.00 84.38 91 LEU A N 1
ATOM 723 C CA . LEU A 1 91 ? -25.159 26.694 37.694 1.00 84.38 91 LEU A CA 1
ATOM 724 C C . LEU A 1 91 ? -24.893 26.248 39.132 1.00 84.38 91 LEU A C 1
ATOM 726 O O . LEU A 1 91 ? -24.771 25.049 39.361 1.00 84.38 91 LEU A O 1
ATOM 730 N N . GLU A 1 92 ? -24.787 27.165 40.094 1.00 85.38 92 GLU A N 1
ATOM 731 C CA . GLU A 1 92 ? -24.569 26.818 41.506 1.00 85.38 92 GLU A CA 1
ATOM 732 C C . GLU A 1 92 ? -25.704 25.941 42.041 1.00 85.38 92 GLU A C 1
ATOM 734 O O . GLU A 1 92 ? -25.444 24.896 42.638 1.00 85.38 92 GLU A O 1
ATOM 739 N N . GLU A 1 93 ? -26.952 26.301 41.737 1.00 82.25 93 GLU A N 1
ATOM 740 C CA . GLU A 1 93 ? -28.129 25.488 42.041 1.00 82.25 93 GLU A CA 1
ATOM 741 C C . GLU A 1 93 ? -28.040 24.117 41.350 1.00 82.25 93 GLU A C 1
ATOM 743 O O . GLU A 1 93 ? -28.078 23.081 42.013 1.00 82.25 93 GLU A O 1
ATOM 748 N N . LEU A 1 94 ? -27.812 24.079 40.033 1.00 82.75 94 LEU A N 1
ATOM 749 C CA . LEU A 1 94 ? -27.725 22.832 39.265 1.00 82.75 94 LEU A CA 1
ATOM 750 C C . LEU A 1 94 ? -26.604 21.895 39.749 1.00 82.75 94 LEU A C 1
ATOM 752 O O . LEU A 1 94 ? -26.770 20.673 39.763 1.00 82.75 94 LEU A O 1
ATOM 756 N N . PHE A 1 95 ? -25.443 22.432 40.124 1.00 82.81 95 PHE A N 1
ATOM 757 C CA . PHE A 1 95 ? -24.306 21.662 40.640 1.00 82.81 95 PHE A CA 1
ATOM 758 C C . PHE A 1 95 ? -24.412 21.322 42.129 1.00 82.81 95 PHE A C 1
ATOM 760 O O . PHE A 1 95 ? -23.655 20.466 42.585 1.00 82.81 95 PHE A O 1
ATOM 767 N N . SER A 1 96 ? -25.365 21.906 42.862 1.00 82.38 96 SER A N 1
ATOM 768 C CA . SER A 1 96 ? -25.686 21.486 44.232 1.00 82.38 96 SER A CA 1
ATOM 769 C C . SER A 1 96 ? -26.452 20.156 44.289 1.00 82.38 96 SER A C 1
ATOM 771 O O . SER A 1 96 ? -26.328 19.423 45.270 1.00 82.38 96 SER A O 1
ATOM 773 N N . HIS A 1 97 ? -27.172 19.809 43.217 1.00 79.06 97 HIS A N 1
ATOM 774 C CA . HIS A 1 97 ? -27.892 18.543 43.068 1.00 79.06 97 HIS A CA 1
ATOM 775 C C . HIS A 1 97 ? -27.009 17.429 42.510 1.00 79.06 97 HIS A C 1
ATOM 777 O O . HIS A 1 97 ? -26.166 17.661 41.630 1.00 79.06 97 HIS A O 1
ATOM 783 N N . SER A 1 98 ? -27.233 16.197 42.977 1.00 79.25 98 SER A N 1
ATOM 784 C CA . SER A 1 98 ? -26.516 15.035 42.450 1.00 79.25 98 SER A CA 1
ATOM 785 C C . SER A 1 98 ? -26.887 14.757 40.987 1.00 79.25 98 SER A C 1
ATOM 787 O O . SER A 1 98 ? -27.942 15.139 40.494 1.00 79.25 98 SER A O 1
ATOM 789 N N . VAL A 1 99 ? -25.986 14.107 40.247 1.00 75.69 99 VAL A N 1
ATOM 790 C CA . VAL A 1 99 ? -26.177 13.849 38.806 1.00 75.69 99 VAL A CA 1
ATOM 791 C C . VAL A 1 99 ? -27.272 12.804 38.534 1.00 75.69 99 VAL A C 1
ATOM 793 O O . VAL A 1 99 ? -27.818 12.756 37.430 1.00 75.69 99 VAL A O 1
ATOM 796 N N . ASP A 1 100 ? -27.584 11.981 39.537 1.00 73.00 100 ASP A N 1
ATOM 797 C CA . ASP A 1 100 ? -28.589 10.918 39.482 1.00 73.00 100 ASP A CA 1
ATOM 798 C C . ASP A 1 100 ? -29.945 11.356 40.116 1.00 73.00 100 ASP A C 1
ATOM 800 O O . ASP A 1 100 ? -30.860 10.542 40.207 1.00 73.00 100 ASP A O 1
ATOM 804 N N . GLU A 1 101 ? -30.097 12.616 40.559 1.00 66.94 101 GLU A N 1
ATOM 805 C CA . GLU A 1 101 ? -31.359 13.167 41.095 1.00 66.94 101 GLU A CA 1
ATOM 806 C C . GLU A 1 101 ? -32.295 13.666 39.978 1.00 66.94 101 GLU A C 1
ATOM 808 O O . GLU A 1 101 ? -31.908 14.480 39.140 1.00 66.94 101 GLU A O 1
ATOM 813 N N . ASP A 1 102 ? -33.556 13.223 39.987 1.00 59.62 102 ASP A N 1
ATOM 814 C CA . ASP A 1 102 ? -34.574 13.700 39.045 1.00 59.62 102 ASP A CA 1
ATOM 815 C C . ASP A 1 102 ? -35.071 15.103 39.435 1.00 59.62 102 ASP A C 1
ATOM 817 O O . ASP A 1 102 ? -35.717 15.293 40.469 1.00 59.62 102 ASP A O 1
ATOM 821 N N . PHE A 1 103 ? -34.826 16.095 38.574 1.00 59.31 103 PHE A N 1
ATOM 822 C CA . PHE A 1 103 ? -35.446 17.415 38.705 1.00 59.31 103 PHE A CA 1
ATOM 823 C C . PHE A 1 103 ? -36.954 17.309 38.435 1.00 59.31 103 PHE A C 1
ATOM 825 O O . PHE A 1 103 ? -37.378 16.864 37.364 1.00 59.31 103 PHE A O 1
ATOM 832 N N . SER A 1 104 ? -37.784 17.756 39.381 1.00 56.41 104 SER A N 1
ATOM 833 C CA . SER A 1 104 ? -39.232 17.832 39.170 1.00 56.41 104 SER A CA 1
ATOM 834 C C . SER A 1 104 ? -39.554 18.788 38.018 1.00 56.41 104 SER A C 1
ATOM 836 O O . SER A 1 104 ? -39.092 19.929 38.016 1.00 56.41 104 SER A O 1
ATOM 838 N N . GLN A 1 105 ? -40.368 18.337 37.057 1.00 53.94 105 GLN A N 1
ATOM 839 C CA . GL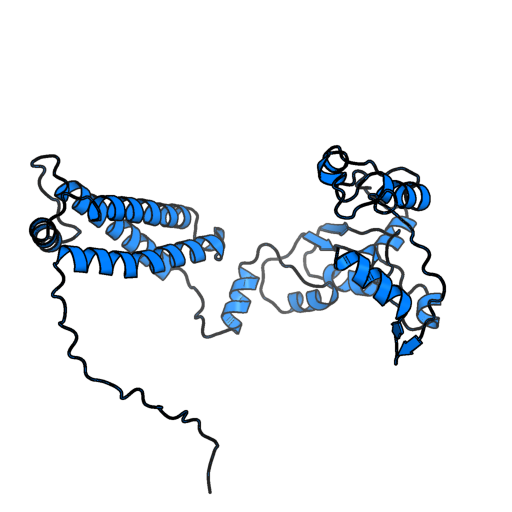N A 1 105 ? -40.826 19.135 35.916 1.00 53.94 105 GLN A CA 1
ATOM 840 C C . GLN A 1 105 ? -41.669 20.333 36.377 1.00 53.94 105 GLN A C 1
ATOM 842 O O . GLN A 1 105 ? -42.894 20.251 36.472 1.00 53.94 105 GLN A O 1
ATOM 847 N N . SER A 1 106 ? -41.033 21.478 36.597 1.00 45.84 106 SER A N 1
ATOM 848 C CA . SER A 1 106 ? -41.717 22.765 36.547 1.00 45.84 106 SER A CA 1
ATOM 849 C C . SER A 1 106 ? -41.028 23.664 35.527 1.00 45.84 106 SER A C 1
ATOM 851 O O . SER A 1 106 ? -40.069 24.351 35.848 1.00 45.84 106 SER A O 1
ATOM 853 N N . ILE A 1 107 ? -41.602 23.666 34.316 1.00 46.75 107 ILE A N 1
ATOM 854 C CA . ILE A 1 107 ? -41.340 24.572 33.182 1.00 46.75 107 ILE A CA 1
ATOM 855 C C . ILE A 1 107 ? -40.067 24.223 32.385 1.00 46.75 107 ILE A C 1
ATOM 857 O O . ILE A 1 107 ? -39.110 23.680 32.922 1.00 46.75 107 ILE A O 1
ATOM 861 N N . VAL A 1 108 ? -40.107 24.470 31.065 1.00 56.19 108 VAL A N 1
ATOM 862 C CA . VAL A 1 108 ? -39.003 24.301 30.096 1.00 56.19 108 VAL A CA 1
ATOM 863 C C . VAL A 1 108 ? -37.889 25.287 30.443 1.00 56.19 108 VAL A C 1
ATOM 865 O O . VAL A 1 108 ? -37.729 26.332 29.817 1.00 56.19 108 VAL A O 1
ATOM 868 N N . ASP A 1 109 ? -37.185 24.983 31.521 1.00 73.19 109 ASP A N 1
ATOM 869 C CA . ASP A 1 109 ? -36.060 25.744 32.013 1.00 73.19 109 ASP A CA 1
ATOM 870 C C . ASP A 1 109 ? -34.793 25.180 31.370 1.00 73.19 109 ASP A C 1
ATOM 872 O O . ASP A 1 109 ? -34.569 23.967 31.270 1.00 73.19 109 ASP A O 1
ATOM 876 N N . ILE A 1 110 ? -33.949 26.087 30.913 1.00 73.25 110 ILE A N 1
ATOM 877 C CA . ILE A 1 110 ? -32.631 25.778 30.385 1.00 73.25 110 ILE A CA 1
ATOM 878 C C . ILE A 1 110 ? -31.807 24.973 31.408 1.00 73.25 110 ILE A C 1
ATOM 880 O O . ILE A 1 110 ? -31.032 24.098 31.019 1.00 73.25 110 ILE A O 1
ATOM 884 N N . LYS A 1 111 ? -32.075 25.172 32.710 1.00 76.75 111 LYS A N 1
ATOM 885 C CA . LYS A 1 111 ? -31.537 24.380 33.826 1.00 76.75 111 LYS A CA 1
ATOM 886 C C . LYS A 1 111 ? -31.889 22.903 33.721 1.00 76.75 111 LYS A C 1
ATOM 888 O O . LYS A 1 111 ? -31.004 22.060 33.821 1.00 76.75 111 LYS A O 1
ATOM 893 N N . TYR A 1 112 ? -33.160 22.581 33.475 1.00 79.19 112 TYR A N 1
ATOM 894 C CA . TYR A 1 112 ? -33.610 21.194 33.340 1.00 79.19 112 TYR A CA 1
ATOM 895 C C . TYR A 1 112 ? -32.910 20.511 32.165 1.00 79.19 112 TYR A C 1
ATOM 897 O O . TYR A 1 112 ? -32.380 19.413 32.304 1.00 79.19 112 TYR A O 1
ATOM 905 N N . THR A 1 113 ? -32.835 21.202 31.027 1.00 83.06 113 THR A N 1
ATOM 906 C CA . THR A 1 113 ? -32.194 20.669 29.815 1.00 83.06 113 THR A CA 1
ATOM 907 C C . THR A 1 113 ? -30.689 20.463 30.025 1.00 83.06 113 THR A C 1
ATOM 909 O O . THR A 1 113 ? -30.131 19.442 29.618 1.00 83.06 113 THR A O 1
ATOM 912 N N . LEU A 1 114 ? -30.020 21.398 30.710 1.00 85.50 114 LEU A N 1
ATOM 913 C CA . LEU A 1 114 ? -28.604 21.285 31.057 1.00 85.50 114 LEU A CA 1
ATOM 914 C C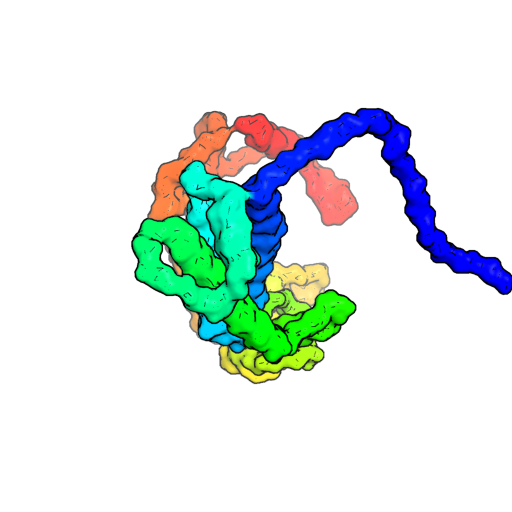 . LEU A 1 114 ? -28.360 20.148 32.063 1.00 85.50 114 LEU A C 1
ATOM 916 O O . LEU A 1 114 ? -27.398 19.393 31.908 1.00 85.50 114 LEU A O 1
ATOM 920 N N . HIS A 1 115 ? -29.245 19.979 33.049 1.00 84.81 115 HIS A N 1
ATOM 921 C CA . HIS A 1 115 ? -29.187 18.889 34.023 1.00 84.81 115 HIS A CA 1
ATOM 922 C C . HIS A 1 115 ? -29.386 17.527 33.353 1.00 84.81 115 HIS A C 1
ATOM 924 O O . HIS A 1 115 ? -28.598 16.605 33.564 1.00 84.81 115 HIS A O 1
ATOM 930 N N . GLU A 1 116 ? -30.394 17.406 32.491 1.00 84.69 116 GLU A N 1
ATOM 931 C CA . GLU A 1 116 ? -30.661 16.197 31.716 1.00 84.69 116 GLU A CA 1
ATOM 932 C C . GLU A 1 116 ? -29.462 15.848 30.820 1.00 84.69 116 GLU A C 1
ATOM 934 O O . GLU A 1 116 ? -29.013 14.700 30.797 1.00 84.69 116 GLU A O 1
ATOM 939 N N . SER A 1 117 ? -28.879 16.840 30.137 1.00 86.50 117 SER A N 1
ATOM 940 C CA . SER A 1 117 ? -27.670 16.652 29.327 1.00 86.50 117 SER A CA 1
ATOM 941 C C . SER A 1 117 ? -26.473 16.214 30.178 1.00 86.50 117 SER A C 1
ATOM 943 O O . SER A 1 117 ? -25.726 15.327 29.764 1.00 86.50 117 SER A O 1
ATOM 945 N N . ARG A 1 118 ? -26.296 16.782 31.380 1.00 87.94 118 ARG A N 1
ATOM 946 C CA . ARG A 1 118 ? -25.257 16.382 32.347 1.00 87.94 118 ARG A CA 1
ATOM 947 C C . ARG A 1 118 ? -25.433 14.930 32.787 1.00 87.94 118 ARG A C 1
ATOM 949 O O . ARG A 1 118 ? -24.463 14.174 32.789 1.00 87.94 118 ARG A O 1
ATOM 956 N N . SER A 1 119 ? -26.659 14.550 33.141 1.00 87.56 119 SER A N 1
ATOM 957 C CA . SER A 1 119 ? -27.000 13.205 33.609 1.00 87.56 119 SER A CA 1
ATOM 958 C C . SER A 1 119 ? -26.781 12.155 32.518 1.00 87.56 119 SER A C 1
ATOM 960 O O . SER A 1 119 ? -26.099 11.153 32.746 1.00 87.56 119 SER A O 1
ATOM 962 N N . LYS A 1 120 ? -27.222 12.440 31.285 1.00 88.69 120 LYS A N 1
ATOM 963 C CA . LYS A 1 120 ? -26.960 11.597 30.107 1.00 88.69 120 LYS A CA 1
ATOM 964 C C . LYS A 1 120 ? -25.463 11.431 29.838 1.00 88.69 120 LYS A C 1
ATOM 966 O O . LYS A 1 120 ? -25.000 10.297 29.727 1.00 88.69 120 LYS A O 1
ATOM 971 N N . CYS A 1 121 ? -24.692 12.525 29.807 1.00 88.94 121 CYS A N 1
ATOM 972 C CA . CYS A 1 121 ? -23.228 12.476 29.677 1.00 88.94 121 CYS A CA 1
ATOM 973 C C . CYS A 1 121 ? -22.595 11.565 30.734 1.00 88.94 121 CYS A C 1
ATOM 975 O O . CYS A 1 121 ? -21.774 10.709 30.411 1.00 88.94 121 CYS A O 1
ATOM 977 N N . HIS A 1 122 ? -22.979 11.745 31.997 1.00 89.06 122 HIS A N 1
ATOM 978 C CA . HIS A 1 122 ? -22.426 10.989 33.113 1.00 89.06 122 HIS A CA 1
ATOM 979 C C . HIS A 1 122 ? -22.761 9.499 33.030 1.00 89.06 122 HIS A C 1
ATOM 981 O O . HIS A 1 122 ? -21.872 8.668 33.210 1.00 89.06 122 HIS A O 1
ATOM 987 N N . SER A 1 123 ? -24.010 9.155 32.707 1.00 89.56 123 SER A N 1
ATOM 988 C CA . SER A 1 123 ? -24.446 7.764 32.570 1.00 89.56 123 SER A CA 1
ATOM 989 C C . SER A 1 123 ? -23.656 7.028 31.484 1.00 89.56 123 SER A C 1
ATOM 991 O O . SER A 1 123 ? -23.091 5.968 31.747 1.00 89.56 123 SER A O 1
ATOM 993 N N . VAL A 1 124 ? -23.521 7.640 30.304 1.00 89.56 124 VAL A N 1
ATOM 994 C CA . VAL A 1 124 ? -22.798 7.058 29.161 1.00 89.56 124 VAL A CA 1
ATOM 995 C C . VAL A 1 124 ? -21.296 6.957 29.434 1.00 89.56 124 VAL A C 1
ATOM 997 O O . VAL A 1 124 ? -20.671 5.944 29.125 1.00 89.56 124 VAL A O 1
ATOM 1000 N N . LEU A 1 125 ? -20.694 7.972 30.063 1.00 89.31 125 LEU A N 1
ATOM 1001 C CA . LEU A 1 125 ? -19.286 7.912 30.466 1.00 89.31 125 LEU A CA 1
ATOM 1002 C C . LEU A 1 125 ? -19.035 6.812 31.502 1.00 89.31 125 LEU A C 1
ATOM 1004 O O . LEU A 1 125 ? -18.018 6.126 31.423 1.00 89.31 125 LEU A O 1
ATOM 1008 N N . ARG A 1 126 ? -19.957 6.622 32.452 1.00 89.56 126 ARG A N 1
ATOM 1009 C CA . ARG A 1 126 ? -19.897 5.558 33.464 1.00 89.56 126 ARG A CA 1
ATOM 1010 C C . ARG A 1 126 ? -20.031 4.173 32.829 1.00 89.56 126 ARG A C 1
ATOM 1012 O O . ARG A 1 126 ? -19.287 3.269 33.201 1.00 89.56 126 ARG A O 1
ATOM 1019 N N . GLU A 1 127 ? -20.929 4.014 31.862 1.00 88.38 127 GLU A N 1
ATOM 1020 C CA . GLU A 1 127 ? -21.089 2.783 31.080 1.00 88.38 127 GLU A CA 1
ATOM 1021 C C . GLU A 1 127 ? -19.809 2.434 30.308 1.00 88.38 127 GLU A C 1
ATOM 1023 O O . GLU A 1 127 ? -19.254 1.349 30.498 1.00 88.38 127 GLU A O 1
ATOM 1028 N N . LEU A 1 128 ? -19.277 3.381 29.525 1.00 86.38 128 LEU A N 1
ATOM 1029 C CA . LEU A 1 128 ? -18.020 3.198 28.792 1.00 86.38 128 LEU A CA 1
ATOM 1030 C C . LEU A 1 128 ? -16.860 2.881 29.716 1.00 86.38 128 LEU A C 1
ATOM 1032 O O . LEU A 1 128 ? -16.080 1.981 29.428 1.00 86.38 128 LEU A O 1
ATOM 1036 N N . TRP A 1 129 ? -16.741 3.606 30.827 1.00 86.62 129 TRP A N 1
ATOM 1037 C CA . TRP A 1 129 ? -15.684 3.375 31.801 1.00 86.62 129 TRP A CA 1
ATOM 1038 C C . TRP A 1 129 ? -15.722 1.948 32.349 1.00 86.62 129 TRP A C 1
ATOM 1040 O O . TRP A 1 129 ? -14.685 1.290 32.428 1.00 86.62 129 TRP A O 1
ATOM 1050 N N . ASN A 1 130 ? -16.912 1.447 32.689 1.00 8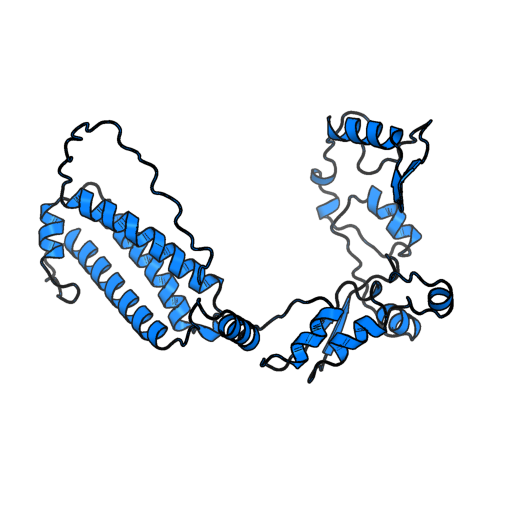7.31 130 ASN A N 1
ATOM 1051 C CA . ASN A 1 130 ? -17.079 0.082 33.176 1.00 87.31 130 ASN A CA 1
ATOM 1052 C C . ASN A 1 130 ? -16.713 -0.945 32.104 1.00 87.31 130 ASN A C 1
ATOM 1054 O O . ASN A 1 130 ? -15.964 -1.872 32.400 1.00 87.31 130 ASN A O 1
ATOM 1058 N N . SER A 1 131 ? -17.155 -0.748 30.861 1.00 86.06 131 SER A N 1
ATOM 1059 C CA . SER A 1 131 ? -16.807 -1.667 29.776 1.00 86.06 131 SER A CA 1
ATOM 1060 C C . SER A 1 131 ? -15.310 -1.639 29.450 1.00 86.06 131 SER A C 1
ATOM 1062 O O . SER A 1 131 ? -14.672 -2.674 29.276 1.00 86.06 131 SER A O 1
ATOM 1064 N N . PHE A 1 132 ? -14.693 -0.458 29.459 1.00 82.69 132 PHE A N 1
ATOM 1065 C CA . PHE A 1 132 ? -13.268 -0.297 29.176 1.00 82.69 132 PHE A CA 1
ATOM 1066 C C . PHE A 1 132 ? -12.383 -0.850 30.285 1.00 82.69 132 PHE A C 1
ATOM 1068 O O . PHE A 1 132 ? -11.266 -1.281 30.017 1.00 82.69 132 PHE A O 1
ATOM 1075 N N . LYS A 1 133 ? -12.878 -0.882 31.521 1.00 82.94 133 LYS A N 1
ATOM 1076 C CA . LYS A 1 133 ? -12.199 -1.559 32.625 1.00 82.94 133 LYS A CA 1
ATOM 1077 C C . LYS A 1 133 ? -12.109 -3.072 32.402 1.00 82.94 133 LYS A C 1
ATOM 1079 O O . LYS A 1 133 ? -11.166 -3.693 32.885 1.00 82.94 133 LYS A O 1
ATOM 1084 N N . GLU A 1 134 ? -13.063 -3.654 31.679 1.00 82.12 134 GLU A N 1
ATOM 1085 C CA . GLU A 1 134 ? -13.030 -5.065 31.276 1.00 82.12 134 GLU A CA 1
ATOM 1086 C C . GLU A 1 134 ? -12.154 -5.300 30.034 1.00 82.12 134 GLU A C 1
ATOM 1088 O O . GLU A 1 134 ? -11.669 -6.414 29.816 1.00 82.12 134 GLU A O 1
ATOM 1093 N N . LEU A 1 135 ? -11.883 -4.253 29.243 1.00 79.12 135 LEU A N 1
ATOM 1094 C CA . LEU A 1 135 ? -10.918 -4.312 28.150 1.00 79.12 135 LEU A CA 1
ATOM 1095 C C . LEU A 1 135 ? -9.499 -4.400 28.727 1.00 79.12 135 LEU A C 1
ATOM 1097 O O . LEU A 1 135 ? -8.946 -3.438 29.253 1.00 79.12 135 LEU A O 1
ATOM 1101 N N . ASN A 1 136 ? -8.868 -5.561 28.559 1.00 77.00 136 ASN A N 1
ATOM 1102 C CA . ASN A 1 136 ? -7.486 -5.821 28.970 1.00 77.00 136 ASN A CA 1
ATOM 1103 C C . ASN A 1 136 ? -6.469 -5.132 28.039 1.00 77.00 136 ASN A C 1
ATOM 1105 O O . ASN A 1 136 ? -5.661 -5.789 27.379 1.00 77.00 136 ASN A O 1
ATOM 1109 N N . LEU A 1 137 ? -6.529 -3.801 27.942 1.00 79.94 137 LEU A N 1
ATOM 1110 C CA . LEU A 1 137 ? -5.558 -3.015 27.190 1.00 79.94 137 LEU A CA 1
ATOM 1111 C C . LEU A 1 137 ? -4.168 -3.166 27.833 1.00 79.94 137 LEU A C 1
ATOM 1113 O O . LEU A 1 137 ? -4.022 -2.961 29.042 1.00 79.94 137 LEU A O 1
ATOM 1117 N N . PRO A 1 138 ? -3.134 -3.521 27.053 1.00 79.25 138 PRO A N 1
ATOM 1118 C CA . PRO A 1 138 ? -1.783 -3.640 27.579 1.00 79.25 138 PRO A CA 1
ATOM 1119 C C . PRO A 1 138 ? -1.282 -2.286 28.093 1.00 79.25 138 PRO A C 1
ATOM 1121 O O . PRO A 1 138 ? -1.527 -1.237 27.494 1.00 79.25 138 PRO A O 1
ATOM 1124 N N . SER A 1 139 ? -0.533 -2.316 29.197 1.00 76.75 139 SER A N 1
ATOM 1125 C CA . SER A 1 139 ? 0.133 -1.118 29.710 1.00 76.75 139 SER A CA 1
ATOM 1126 C C . SER A 1 139 ? 1.103 -0.561 28.669 1.00 76.75 139 SER A C 1
ATOM 1128 O O . SER A 1 139 ? 1.947 -1.290 28.140 1.00 76.75 139 SER A O 1
ATOM 1130 N N . ALA A 1 140 ? 1.036 0.753 28.442 1.00 73.19 140 ALA A N 1
ATOM 1131 C CA . ALA A 1 140 ? 1.892 1.457 27.492 1.00 73.19 140 ALA A CA 1
ATOM 1132 C C . ALA A 1 140 ? 3.400 1.337 27.805 1.00 73.19 140 ALA A C 1
ATOM 1134 O O . ALA A 1 140 ? 4.234 1.607 26.946 1.00 73.19 140 ALA A O 1
ATOM 1135 N N . MET A 1 141 ? 3.766 0.918 29.024 1.00 76.56 141 MET A N 1
ATOM 1136 C CA . MET A 1 141 ? 5.163 0.767 29.442 1.00 76.56 141 MET A CA 1
ATOM 1137 C C . MET A 1 141 ? 5.815 -0.546 28.987 1.00 76.56 141 MET A C 1
ATOM 1139 O O . MET A 1 141 ? 7.028 -0.695 29.125 1.00 76.56 141 MET A O 1
ATOM 1143 N N . ASN A 1 142 ? 5.053 -1.495 28.431 1.00 86.31 142 ASN A N 1
ATOM 1144 C CA . ASN A 1 142 ? 5.596 -2.760 27.942 1.00 86.31 142 ASN A CA 1
ATOM 1145 C C . ASN A 1 142 ? 5.431 -2.884 26.422 1.00 86.31 142 ASN A C 1
ATOM 1147 O O . ASN A 1 142 ? 4.407 -3.344 25.916 1.00 86.31 142 ASN A O 1
ATOM 1151 N N . MET A 1 143 ? 6.489 -2.513 25.697 1.00 87.75 143 MET A N 1
ATOM 1152 C CA . MET A 1 143 ? 6.537 -2.585 24.233 1.00 87.75 143 MET A CA 1
ATOM 1153 C C . MET A 1 143 ? 6.311 -4.008 23.692 1.00 87.75 143 MET A C 1
ATOM 1155 O O . MET A 1 143 ? 5.755 -4.166 22.608 1.00 87.75 143 MET A O 1
ATOM 1159 N N . GLY A 1 144 ? 6.712 -5.046 24.437 1.00 88.12 144 GLY A N 1
ATOM 1160 C CA . GLY A 1 144 ? 6.478 -6.441 24.057 1.00 88.12 144 GLY A CA 1
ATOM 1161 C C . GLY A 1 144 ? 4.989 -6.779 24.040 1.00 88.12 144 GLY A C 1
ATOM 1162 O O . GLY A 1 144 ? 4.470 -7.203 23.014 1.00 88.12 144 GLY A O 1
ATOM 1163 N N . LEU A 1 145 ? 4.281 -6.471 25.132 1.00 88.25 145 LEU A N 1
ATOM 1164 C CA . LEU A 1 145 ? 2.835 -6.704 25.230 1.00 88.25 145 LEU A CA 1
ATOM 1165 C C . LEU A 1 145 ? 2.037 -5.882 24.213 1.00 88.25 145 LEU A C 1
ATOM 1167 O O . LEU A 1 145 ? 1.065 -6.383 23.655 1.00 88.25 145 LEU A O 1
ATOM 1171 N N . LEU A 1 146 ? 2.450 -4.639 23.944 1.00 88.50 146 LEU A N 1
ATOM 1172 C CA . LEU A 1 146 ? 1.842 -3.819 22.892 1.00 88.50 146 LEU A CA 1
ATOM 1173 C C . LEU A 1 146 ? 2.006 -4.464 21.515 1.00 88.50 146 LEU A C 1
ATOM 1175 O O . LEU A 1 146 ? 1.050 -4.540 20.747 1.00 88.50 146 LEU A O 1
ATOM 1179 N N . LYS A 1 147 ? 3.211 -4.951 21.206 1.00 89.44 147 LYS A N 1
ATOM 1180 C CA . LYS A 1 147 ? 3.493 -5.636 19.945 1.00 89.44 147 LYS A CA 1
ATOM 1181 C C . LYS A 1 147 ? 2.643 -6.902 19.807 1.00 89.44 147 LYS A C 1
ATOM 1183 O O . LYS A 1 147 ? 2.015 -7.084 18.766 1.00 89.44 147 LYS A O 1
ATOM 1188 N N . ASP A 1 148 ? 2.587 -7.729 20.845 1.00 89.12 148 ASP A N 1
ATOM 1189 C CA . ASP A 1 148 ? 1.805 -8.971 20.853 1.00 89.12 148 ASP A CA 1
ATOM 1190 C C . ASP A 1 148 ? 0.307 -8.693 20.697 1.00 89.12 148 ASP A C 1
ATOM 1192 O O . ASP A 1 148 ? -0.373 -9.358 19.913 1.00 89.12 148 ASP A O 1
ATOM 1196 N N . PHE A 1 149 ? -0.201 -7.658 21.374 1.00 88.50 149 PHE A N 1
ATOM 1197 C CA . PHE A 1 149 ? -1.572 -7.183 21.208 1.00 88.50 149 PHE A CA 1
ATOM 1198 C C . PHE A 1 149 ? -1.855 -6.779 19.758 1.00 88.50 149 PHE A C 1
ATOM 1200 O O . PHE A 1 149 ? -2.833 -7.250 19.174 1.00 88.50 149 PHE A O 1
ATOM 1207 N N . CYS A 1 150 ? -0.984 -5.968 19.150 1.00 89.50 150 CYS A N 1
ATOM 1208 C CA . CYS A 1 150 ? -1.139 -5.541 17.761 1.00 89.50 150 CYS A CA 1
ATOM 1209 C C . CYS A 1 150 ? -1.160 -6.729 16.791 1.00 89.50 150 CYS A C 1
ATOM 1211 O O . CYS A 1 150 ? -2.040 -6.778 15.939 1.00 89.50 150 CYS A O 1
ATOM 1213 N N . PHE A 1 151 ? -0.255 -7.706 16.926 1.00 91.25 151 PHE A N 1
ATOM 1214 C CA . PHE A 1 151 ? -0.251 -8.891 16.054 1.00 91.25 151 PHE A CA 1
ATOM 1215 C C . PHE A 1 151 ? -1.471 -9.787 16.266 1.00 91.25 151 PHE A C 1
ATOM 1217 O O . PHE A 1 151 ? -2.061 -10.250 15.295 1.00 91.25 151 PHE A O 1
ATOM 1224 N N . THR A 1 152 ? -1.887 -9.986 17.517 1.00 88.88 152 THR A N 1
ATOM 1225 C CA . THR A 1 152 ? -3.054 -10.817 17.844 1.00 88.88 152 THR A CA 1
ATOM 1226 C C . THR A 1 152 ? -4.353 -10.208 17.317 1.00 88.88 152 THR A C 1
ATOM 1228 O O . THR A 1 152 ? -5.289 -10.936 17.001 1.00 88.88 152 THR A O 1
ATOM 1231 N N . LYS A 1 153 ? -4.441 -8.874 17.253 1.00 86.88 153 LYS A N 1
ATOM 1232 C CA . LYS A 1 153 ? -5.659 -8.152 16.855 1.00 86.88 153 LYS A CA 1
ATOM 1233 C C . LYS A 1 153 ? -5.631 -7.607 15.425 1.00 86.88 153 LYS A C 1
ATOM 1235 O O . LYS A 1 153 ? -6.637 -7.054 14.981 1.00 86.88 153 LYS A O 1
ATOM 1240 N N . ALA A 1 154 ? -4.518 -7.741 14.708 1.00 89.25 154 ALA A N 1
ATOM 1241 C CA . ALA A 1 154 ? -4.409 -7.299 13.325 1.00 89.25 154 ALA A CA 1
ATOM 1242 C C . ALA A 1 154 ? -5.217 -8.206 12.388 1.00 89.25 154 ALA A C 1
ATOM 1244 O O . ALA A 1 154 ? -5.052 -9.421 12.384 1.00 89.25 154 ALA A O 1
ATOM 1245 N N . SER A 1 155 ? -6.041 -7.597 11.535 1.00 87.06 155 SER A N 1
ATOM 1246 C CA . SER A 1 155 ? -6.704 -8.274 10.412 1.00 87.06 155 SER A CA 1
ATOM 1247 C C . SER A 1 155 ? -5.886 -8.221 9.118 1.00 87.06 155 SER A C 1
ATOM 1249 O O . SER A 1 155 ? -6.116 -9.008 8.202 1.00 87.06 155 SER A O 1
ATOM 1251 N N . LEU A 1 156 ? -4.938 -7.284 9.035 1.00 92.19 156 LEU A N 1
ATOM 1252 C CA . LEU A 1 156 ? -4.075 -7.062 7.884 1.00 92.19 156 LEU A CA 1
ATOM 1253 C C . LEU A 1 156 ? -2.672 -6.697 8.363 1.00 92.19 156 LEU A C 1
ATOM 1255 O O . LEU A 1 156 ? -2.509 -5.849 9.240 1.00 92.19 156 LEU A O 1
ATOM 1259 N N . ILE A 1 157 ? -1.660 -7.337 7.780 1.00 94.94 157 ILE A N 1
ATOM 1260 C CA . ILE A 1 157 ? -0.256 -7.135 8.135 1.00 94.94 157 ILE A CA 1
ATOM 1261 C C . ILE A 1 157 ? 0.514 -6.774 6.873 1.00 94.94 157 ILE A C 1
ATOM 1263 O O . ILE A 1 157 ? 0.545 -7.540 5.913 1.00 94.94 157 ILE A O 1
ATOM 1267 N N . PHE A 1 158 ? 1.169 -5.617 6.907 1.00 96.75 158 PHE A N 1
ATOM 1268 C CA . PHE A 1 158 ? 2.065 -5.167 5.851 1.00 96.75 158 PHE A CA 1
ATOM 1269 C C . PHE A 1 158 ? 3.510 -5.369 6.289 1.00 96.75 158 PHE A C 1
ATOM 1271 O O . PHE A 1 158 ? 3.911 -4.954 7.377 1.00 96.75 158 PHE A O 1
ATOM 1278 N N . CYS A 1 159 ? 4.299 -6.011 5.439 1.00 96.94 159 CYS A N 1
ATOM 1279 C CA . CYS A 1 159 ? 5.724 -6.204 5.650 1.00 96.94 159 CYS A CA 1
ATOM 1280 C C . CYS A 1 159 ? 6.423 -6.402 4.303 1.00 96.94 159 CYS A C 1
ATOM 1282 O O . CYS A 1 159 ? 5.779 -6.666 3.289 1.00 96.94 159 CYS A O 1
ATOM 1284 N N . THR A 1 160 ? 7.747 -6.268 4.282 1.00 97.81 160 THR A N 1
ATOM 1285 C CA . THR A 1 160 ? 8.527 -6.674 3.106 1.00 97.81 160 THR A CA 1
ATOM 1286 C C . THR A 1 160 ? 8.544 -8.198 2.994 1.00 97.81 160 THR A C 1
ATOM 1288 O O . THR A 1 160 ? 8.503 -8.889 4.016 1.00 97.81 160 THR A O 1
ATOM 1291 N N . ALA A 1 161 ? 8.695 -8.732 1.776 1.00 97.25 161 ALA A N 1
ATOM 1292 C CA . ALA A 1 161 ? 8.777 -10.178 1.551 1.00 97.25 161 ALA A CA 1
ATOM 1293 C C . ALA A 1 161 ? 9.831 -10.842 2.453 1.00 97.25 161 ALA A C 1
ATOM 1295 O O . ALA A 1 161 ? 9.541 -11.840 3.107 1.00 97.25 161 ALA A O 1
ATOM 1296 N N . SER A 1 162 ? 11.011 -10.226 2.592 1.00 96.19 162 SER A N 1
ATOM 1297 C CA . SER A 1 162 ? 12.047 -10.705 3.506 1.00 96.19 162 SER A CA 1
ATOM 1298 C C . SER A 1 162 ? 11.583 -10.697 4.960 1.00 96.19 162 SER A C 1
ATOM 1300 O O . SER A 1 162 ? 11.611 -11.738 5.600 1.00 96.19 162 SER A O 1
ATOM 1302 N N . SER A 1 163 ? 11.105 -9.569 5.491 1.00 96.62 163 SER A N 1
ATOM 1303 C CA . SER A 1 163 ? 10.738 -9.444 6.911 1.00 96.62 163 SER A CA 1
ATOM 1304 C C . SER A 1 163 ? 9.523 -10.273 7.339 1.00 96.62 163 SER A C 1
ATOM 1306 O O . SER A 1 163 ? 9.355 -10.495 8.543 1.00 96.62 163 SER A O 1
ATOM 1308 N N . SER A 1 164 ? 8.738 -10.788 6.387 1.00 96.44 164 SER A N 1
ATOM 1309 C CA . SER A 1 164 ? 7.627 -11.710 6.645 1.00 96.44 164 SER A CA 1
ATOM 1310 C C . SER A 1 164 ? 8.044 -12.959 7.432 1.00 96.44 164 SER A C 1
ATOM 1312 O O . SER A 1 164 ? 7.232 -13.483 8.191 1.00 96.44 164 SER A O 1
ATOM 1314 N N . TYR A 1 165 ? 9.324 -13.368 7.384 1.00 95.50 165 TYR A N 1
ATOM 1315 C CA . TYR A 1 165 ? 9.834 -14.487 8.190 1.00 95.50 165 TYR A CA 1
ATOM 1316 C C . TYR A 1 165 ? 9.555 -14.309 9.694 1.00 95.50 165 TYR A C 1
ATOM 1318 O O . TYR A 1 165 ? 9.383 -15.286 10.422 1.00 95.50 165 TYR A O 1
ATOM 1326 N N . LYS A 1 166 ? 9.491 -13.061 10.184 1.00 93.69 166 LYS A N 1
ATOM 1327 C CA . LYS A 1 166 ? 9.223 -12.762 11.599 1.00 93.69 166 LYS A CA 1
ATOM 1328 C C . LYS A 1 166 ? 7.834 -13.230 12.028 1.00 93.69 166 LYS A C 1
ATOM 1330 O O . LYS A 1 166 ? 7.649 -13.525 13.207 1.00 93.69 166 LYS A O 1
ATOM 1335 N N . LEU A 1 167 ? 6.889 -13.349 11.093 1.00 93.94 167 LEU A N 1
ATOM 1336 C CA . LEU A 1 167 ? 5.523 -13.784 11.376 1.00 93.94 167 LEU A CA 1
ATOM 1337 C C . LEU A 1 167 ? 5.443 -15.251 11.824 1.00 93.94 167 LEU A C 1
ATOM 1339 O O . LEU A 1 167 ? 4.490 -15.626 12.492 1.00 93.94 167 LEU A O 1
ATOM 1343 N N . HIS A 1 168 ? 6.474 -16.067 11.574 1.00 90.88 168 HIS A N 1
ATOM 1344 C CA . HIS A 1 168 ? 6.561 -17.412 12.158 1.00 90.88 168 HIS A CA 1
ATOM 1345 C C . HIS A 1 168 ? 6.716 -17.409 13.686 1.00 90.88 168 HIS A C 1
ATOM 1347 O O . HIS A 1 168 ? 6.421 -18.410 14.333 1.00 90.88 168 HIS A O 1
ATOM 1353 N N . SER A 1 169 ? 7.221 -16.312 14.256 1.00 90.12 169 SER A N 1
ATOM 1354 C CA . SER A 1 169 ? 7.553 -16.198 15.683 1.00 90.12 169 SER A CA 1
ATOM 1355 C C . SER A 1 169 ? 6.535 -15.412 16.507 1.00 90.12 169 SER A C 1
ATOM 1357 O O . SER A 1 169 ? 6.740 -15.239 17.706 1.00 90.12 169 SER A O 1
ATOM 1359 N N . VAL A 1 170 ? 5.463 -14.912 15.888 1.00 90.00 170 VAL A N 1
ATOM 1360 C CA . VAL A 1 170 ? 4.441 -14.112 16.576 1.00 90.00 170 VAL A CA 1
ATOM 1361 C C . VAL A 1 170 ? 3.154 -14.912 16.716 1.00 90.00 170 VAL A C 1
ATOM 1363 O O . VAL A 1 170 ? 2.742 -15.619 15.798 1.00 90.00 170 VAL A O 1
ATOM 1366 N N . ALA A 1 171 ? 2.514 -14.801 17.877 1.00 87.00 171 ALA A N 1
ATOM 1367 C CA . ALA A 1 171 ? 1.181 -15.345 18.074 1.00 87.00 171 ALA A CA 1
ATOM 1368 C C . ALA A 1 171 ? 0.169 -14.439 17.361 1.00 87.00 171 ALA A C 1
ATOM 1370 O O . ALA A 1 171 ? 0.070 -13.250 17.659 1.00 87.00 171 ALA A O 1
ATOM 1371 N N . MET A 1 172 ? -0.553 -14.995 16.393 1.00 89.69 172 MET A N 1
ATOM 1372 C CA . MET A 1 172 ? -1.554 -14.281 15.605 1.00 89.69 172 MET A CA 1
ATOM 1373 C C . MET A 1 172 ? -2.570 -15.259 15.014 1.00 89.69 172 MET A C 1
ATOM 1375 O O . MET A 1 172 ? -2.335 -16.470 14.973 1.00 89.69 172 MET A O 1
ATOM 1379 N N . GLU A 1 173 ? -3.702 -14.732 14.550 1.00 86.94 173 GLU A N 1
ATOM 1380 C CA . GLU A 1 173 ? -4.646 -15.521 13.763 1.00 86.94 173 GLU A CA 1
ATOM 1381 C C . GLU A 1 173 ? -3.998 -16.015 12.463 1.00 86.94 173 GLU A C 1
ATOM 1383 O O . GLU A 1 173 ? -3.112 -15.378 11.894 1.00 86.94 173 GLU A O 1
ATOM 1388 N N . GLN A 1 174 ? -4.437 -17.179 11.985 1.00 88.56 174 GLN A N 1
ATOM 1389 C CA . GLN A 1 174 ? -3.887 -17.773 10.770 1.00 88.56 174 GLN A CA 1
ATOM 1390 C C . GLN A 1 174 ? -4.203 -16.906 9.547 1.00 88.56 174 GLN A C 1
ATOM 1392 O O . GLN A 1 174 ? -5.371 -16.682 9.215 1.00 88.56 174 GLN A O 1
ATOM 1397 N N . LEU A 1 175 ? -3.161 -16.486 8.827 1.00 93.19 175 LEU A N 1
ATOM 1398 C CA . LEU A 1 175 ? -3.316 -15.828 7.534 1.00 93.19 175 LEU A CA 1
ATOM 1399 C C . LEU A 1 175 ? -3.710 -16.869 6.489 1.00 93.19 175 LEU A C 1
ATOM 1401 O O . LEU A 1 175 ? -3.004 -17.850 6.287 1.00 93.19 175 LEU A O 1
ATOM 1405 N N . LYS A 1 176 ? -4.831 -16.641 5.806 1.00 95.62 176 LYS A N 1
ATOM 1406 C CA . LYS A 1 176 ? -5.289 -17.499 4.697 1.00 95.62 176 LYS A CA 1
ATOM 1407 C C . LYS A 1 176 ? -4.967 -16.916 3.325 1.00 95.62 176 LYS A C 1
ATOM 1409 O O . LYS A 1 176 ? -4.895 -17.657 2.346 1.00 95.62 176 LYS A O 1
ATOM 1414 N N . PHE A 1 177 ? -4.774 -15.601 3.263 1.00 97.25 177 PHE A N 1
ATOM 1415 C CA . PHE A 1 177 ? -4.522 -14.850 2.041 1.00 97.25 177 PHE A CA 1
ATOM 1416 C C . PHE A 1 177 ? -3.163 -14.166 2.121 1.00 97.25 177 PHE A C 1
ATOM 1418 O O . PHE A 1 177 ? -2.852 -13.508 3.112 1.00 97.25 177 PHE A O 1
ATOM 1425 N N . LEU A 1 178 ? -2.389 -14.296 1.051 1.00 97.81 178 LEU A N 1
ATOM 1426 C CA . LEU A 1 178 ? -1.143 -13.580 0.836 1.00 97.81 178 LEU A CA 1
ATOM 1427 C C . LEU A 1 178 ? -1.277 -12.727 -0.423 1.00 97.81 178 LEU A C 1
ATOM 1429 O O . LEU A 1 178 ? -1.639 -13.238 -1.479 1.00 97.81 178 LEU A O 1
ATOM 1433 N N . VAL A 1 179 ? -0.944 -11.446 -0.319 1.00 98.38 179 VAL A N 1
ATOM 1434 C CA . VAL A 1 179 ? -0.788 -10.560 -1.475 1.00 98.38 179 VAL A CA 1
ATOM 1435 C C . VAL A 1 179 ? 0.669 -10.129 -1.524 1.00 98.38 179 VAL A C 1
ATOM 1437 O O . VAL A 1 179 ? 1.183 -9.597 -0.543 1.00 98.38 179 VAL A O 1
ATOM 1440 N N . ILE A 1 180 ? 1.333 -10.385 -2.646 1.00 98.25 180 ILE A N 1
ATOM 1441 C CA . ILE A 1 180 ? 2.685 -9.897 -2.917 1.00 98.25 180 ILE A CA 1
ATOM 1442 C C . ILE A 1 180 ? 2.561 -8.839 -4.004 1.00 98.25 180 ILE A C 1
ATOM 1444 O O . ILE A 1 180 ? 2.247 -9.169 -5.146 1.00 98.25 180 ILE A O 1
ATOM 1448 N N . ASP A 1 181 ? 2.774 -7.586 -3.621 1.00 97.81 181 ASP A N 1
ATOM 1449 C CA . ASP A 1 181 ? 2.854 -6.462 -4.551 1.00 97.81 181 ASP A CA 1
ATOM 1450 C C . ASP A 1 181 ? 4.281 -6.318 -5.097 1.00 97.81 181 ASP A C 1
ATOM 1452 O O . ASP A 1 181 ? 5.238 -6.753 -4.449 1.00 97.81 181 ASP A O 1
ATOM 1456 N N . GLU A 1 182 ? 4.418 -5.753 -6.296 1.00 97.31 182 GLU A N 1
ATOM 1457 C CA . GLU A 1 182 ? 5.678 -5.684 -7.058 1.00 97.31 182 GLU A CA 1
ATOM 1458 C C . GLU A 1 182 ? 6.405 -7.042 -7.182 1.00 97.31 182 GLU A C 1
ATOM 1460 O O . GLU A 1 182 ? 7.633 -7.144 -7.193 1.00 97.31 182 GLU A O 1
ATOM 1465 N N . ALA A 1 183 ? 5.640 -8.130 -7.307 1.00 97.50 183 ALA A N 1
ATOM 1466 C CA . ALA A 1 183 ? 6.146 -9.501 -7.345 1.00 97.50 183 ALA A CA 1
ATOM 1467 C C . ALA A 1 183 ? 7.109 -9.767 -8.514 1.00 97.50 183 ALA A C 1
ATOM 1469 O O . ALA A 1 183 ? 7.937 -10.672 -8.422 1.00 97.50 183 ALA A O 1
ATOM 1470 N N . ALA A 1 184 ? 7.019 -8.986 -9.597 1.00 96.38 184 ALA A N 1
ATOM 1471 C CA . ALA A 1 184 ? 7.936 -9.067 -10.734 1.00 96.38 184 ALA A CA 1
ATOM 1472 C C . ALA A 1 184 ? 9.353 -8.552 -10.408 1.00 96.38 184 ALA A C 1
ATOM 1474 O O . ALA A 1 184 ? 10.313 -8.964 -11.056 1.00 96.38 184 ALA A O 1
ATOM 1475 N N . GLN A 1 185 ? 9.493 -7.713 -9.376 1.00 97.06 185 GLN A N 1
ATOM 1476 C CA . GLN A 1 185 ? 10.772 -7.165 -8.918 1.00 97.06 185 GLN A CA 1
ATOM 1477 C C . GLN A 1 185 ? 11.466 -8.062 -7.875 1.00 97.06 185 GLN A C 1
ATOM 1479 O O . GLN A 1 185 ? 12.624 -7.834 -7.522 1.00 97.06 185 GLN A O 1
ATOM 1484 N N . LEU A 1 186 ? 10.782 -9.087 -7.357 1.00 97.31 186 LEU A N 1
ATOM 1485 C CA . LEU A 1 186 ? 11.353 -10.012 -6.379 1.00 97.31 186 LEU A CA 1
ATOM 1486 C C . LEU A 1 186 ? 12.098 -11.154 -7.055 1.00 97.31 186 LEU A C 1
ATOM 1488 O O . LEU A 1 186 ? 11.638 -11.713 -8.050 1.00 97.31 186 LEU A O 1
ATOM 1492 N N . LYS A 1 187 ? 13.185 -11.608 -6.431 1.00 96.75 187 LYS A N 1
ATOM 1493 C CA . LYS A 1 187 ? 13.759 -12.916 -6.762 1.00 96.75 187 LYS A CA 1
ATOM 1494 C C . LYS A 1 187 ? 12.778 -14.004 -6.346 1.00 96.75 187 LYS A C 1
ATOM 1496 O O . LYS A 1 187 ? 12.030 -13.867 -5.372 1.00 96.75 187 LYS A O 1
ATOM 1501 N N . GLU A 1 188 ? 1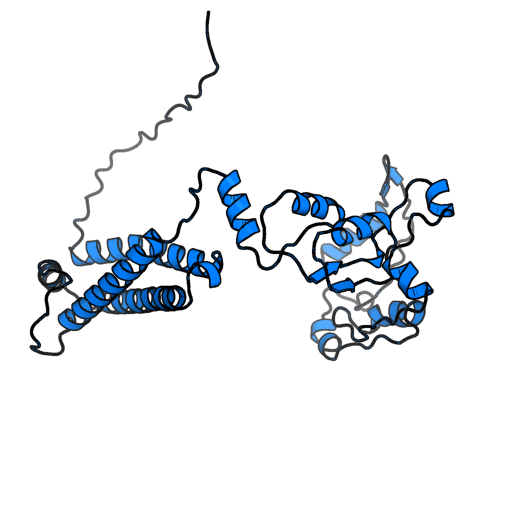2.816 -15.135 -7.035 1.00 96.44 188 GLU A N 1
ATOM 1502 C CA . GLU A 1 188 ? 11.952 -16.267 -6.697 1.00 96.44 188 GLU A CA 1
ATOM 1503 C C . GLU A 1 188 ? 12.124 -16.728 -5.234 1.00 96.44 188 GLU A C 1
ATOM 1505 O O . GLU A 1 188 ? 11.139 -16.997 -4.544 1.00 96.44 188 GLU A O 1
ATOM 1510 N N . SER A 1 189 ? 13.360 -16.724 -4.724 1.00 95.31 189 SER A N 1
ATOM 1511 C CA . SER A 1 189 ? 13.664 -17.055 -3.326 1.00 95.31 189 SER A CA 1
ATOM 1512 C C . SER A 1 189 ? 13.070 -16.065 -2.320 1.00 95.31 189 SER A C 1
ATOM 1514 O O . SER A 1 189 ? 12.687 -16.471 -1.228 1.00 95.31 189 SER A O 1
ATOM 1516 N N . GLU A 1 190 ? 12.947 -14.786 -2.678 1.00 97.31 190 GLU A N 1
ATOM 1517 C CA . GLU A 1 190 ? 12.345 -13.756 -1.823 1.00 97.31 190 GLU A CA 1
ATOM 1518 C C . GLU A 1 190 ? 10.824 -13.923 -1.759 1.00 97.31 190 GLU A C 1
ATOM 1520 O O . GLU A 1 190 ? 10.243 -13.825 -0.680 1.00 97.31 190 GLU A O 1
ATOM 1525 N N . SER A 1 191 ? 10.190 -14.266 -2.887 1.00 97.44 191 SER A N 1
ATOM 1526 C CA . SER A 1 191 ? 8.756 -14.598 -2.939 1.00 97.44 191 SER A CA 1
ATOM 1527 C C . SER A 1 191 ? 8.423 -15.856 -2.129 1.00 97.44 191 SER A C 1
ATOM 1529 O O . SER A 1 191 ? 7.339 -15.962 -1.556 1.00 97.44 191 SER A O 1
ATOM 1531 N N . ALA A 1 192 ? 9.359 -16.807 -2.044 1.00 96.75 192 ALA A N 1
ATOM 1532 C CA . ALA A 1 192 ? 9.177 -18.048 -1.299 1.00 96.75 192 ALA A CA 1
ATOM 1533 C C . ALA A 1 192 ? 9.094 -17.849 0.225 1.00 96.75 192 ALA A C 1
ATOM 1535 O O . ALA A 1 192 ? 8.548 -18.715 0.904 1.00 96.75 192 ALA A O 1
ATOM 1536 N N . ILE A 1 193 ? 9.617 -16.746 0.775 1.00 97.62 193 ILE A N 1
ATOM 1537 C CA . ILE A 1 193 ? 9.600 -16.476 2.224 1.00 97.62 193 ILE A CA 1
ATOM 1538 C C . ILE A 1 193 ? 8.155 -16.325 2.736 1.00 97.62 193 ILE A C 1
ATOM 1540 O O . ILE A 1 193 ? 7.749 -17.133 3.571 1.00 97.62 193 ILE A O 1
ATOM 1544 N N . PRO A 1 194 ? 7.335 -15.381 2.229 1.00 97.19 194 PRO A N 1
ATOM 1545 C CA . PRO A 1 194 ? 5.955 -15.249 2.691 1.00 97.19 194 PRO A CA 1
ATOM 1546 C C . PRO A 1 194 ? 5.061 -16.420 2.256 1.00 97.19 194 PRO A C 1
ATOM 1548 O O . PRO A 1 194 ? 4.090 -16.729 2.942 1.00 97.19 194 PRO A O 1
ATOM 1551 N N . LEU A 1 195 ? 5.379 -17.110 1.152 1.00 97.00 195 LEU A N 1
ATOM 1552 C CA . LEU A 1 195 ? 4.629 -18.294 0.701 1.00 97.00 195 LEU A CA 1
ATOM 1553 C C . LEU A 1 195 ? 4.756 -19.494 1.652 1.00 97.00 195 LEU A C 1
ATOM 1555 O O . LEU A 1 195 ? 3.908 -20.381 1.624 1.00 97.00 195 LEU A O 1
ATOM 1559 N N . GLN A 1 196 ? 5.799 -19.528 2.483 1.00 95.38 196 GLN A N 1
ATOM 1560 C CA . GLN A 1 196 ? 6.007 -20.568 3.492 1.00 95.38 196 GLN A CA 1
ATOM 1561 C C . GLN A 1 196 ? 5.285 -20.285 4.814 1.00 95.38 196 GLN A C 1
ATOM 1563 O O . GLN A 1 196 ? 5.335 -21.120 5.722 1.00 95.38 196 GLN A O 1
ATOM 1568 N N . LEU A 1 197 ? 4.605 -19.139 4.943 1.00 94.62 197 LEU A N 1
ATOM 1569 C CA . LEU A 1 197 ? 3.803 -18.856 6.127 1.00 94.62 197 LEU A CA 1
ATOM 1570 C C . LEU A 1 197 ? 2.731 -19.940 6.317 1.00 94.62 197 LEU A C 1
ATOM 1572 O O . LEU A 1 197 ? 2.124 -20.410 5.348 1.00 94.62 197 LEU A O 1
ATOM 1576 N N . PRO A 1 198 ? 2.487 -20.369 7.565 1.00 90.94 198 PRO A N 1
ATOM 1577 C CA . PRO A 1 198 ? 1.552 -21.446 7.827 1.00 90.94 198 PRO A CA 1
ATOM 1578 C C . PRO A 1 198 ? 0.134 -21.031 7.431 1.00 90.94 198 PRO A C 1
ATOM 1580 O O . PRO A 1 198 ? -0.290 -19.906 7.681 1.00 90.94 198 PRO A O 1
ATOM 1583 N N . CYS A 1 199 ? -0.622 -21.989 6.898 1.00 92.38 199 CYS A N 1
ATOM 1584 C CA . CYS A 1 199 ? -2.052 -21.858 6.599 1.00 92.38 199 CYS A CA 1
ATOM 1585 C C . CYS A 1 199 ? -2.423 -20.906 5.447 1.00 92.38 199 CYS A C 1
ATOM 1587 O O . CYS A 1 199 ? -3.616 -20.669 5.245 1.00 92.38 199 CYS A O 1
ATOM 1589 N N . ILE A 1 200 ? -1.458 -20.436 4.644 1.00 95.94 200 ILE A N 1
ATOM 1590 C CA . ILE A 1 200 ? -1.759 -19.732 3.391 1.00 95.94 200 ILE A CA 1
ATOM 1591 C C . ILE A 1 200 ? -2.517 -20.676 2.446 1.00 95.94 200 ILE A C 1
ATOM 1593 O O . ILE A 1 200 ? -2.048 -21.764 2.118 1.00 95.94 200 ILE A O 1
ATOM 1597 N N . GLN A 1 201 ? -3.703 -20.251 2.012 1.00 96.38 201 GLN A N 1
ATOM 1598 C CA . GLN A 1 201 ? -4.583 -20.991 1.098 1.00 96.38 201 GLN A CA 1
ATOM 1599 C C . GLN A 1 201 ? -4.641 -20.337 -0.282 1.00 96.38 201 GLN A C 1
ATOM 1601 O O . GLN A 1 201 ? -4.777 -21.020 -1.295 1.00 96.38 201 GLN A O 1
ATOM 1606 N N . HIS A 1 202 ? -4.519 -19.010 -0.324 1.00 97.12 202 HIS A N 1
ATOM 1607 C CA . HIS A 1 202 ? -4.596 -18.222 -1.544 1.00 97.12 202 HIS A CA 1
ATOM 1608 C C . HIS A 1 202 ? -3.448 -17.217 -1.588 1.00 97.12 202 HIS A C 1
ATOM 1610 O O . HIS A 1 202 ? -3.243 -16.461 -0.639 1.00 97.12 202 HIS A O 1
ATOM 1616 N N . ALA A 1 203 ? -2.727 -17.187 -2.707 1.00 97.06 203 ALA A N 1
ATOM 1617 C CA . ALA A 1 203 ? -1.684 -16.207 -2.973 1.00 97.06 203 ALA A CA 1
ATOM 1618 C C . ALA A 1 203 ? -2.038 -15.401 -4.227 1.00 97.06 203 ALA A C 1
ATOM 1620 O O . ALA A 1 203 ? -2.397 -15.970 -5.257 1.00 97.06 203 ALA A O 1
ATOM 1621 N N . ILE A 1 204 ? -1.931 -14.080 -4.129 1.00 97.44 204 ILE A N 1
ATOM 1622 C CA . ILE A 1 204 ? -2.138 -13.130 -5.220 1.00 97.44 204 ILE A CA 1
ATOM 1623 C C . ILE A 1 204 ? -0.800 -12.441 -5.464 1.00 97.44 204 ILE A C 1
ATOM 1625 O O . ILE A 1 204 ? -0.267 -11.780 -4.576 1.00 97.44 204 ILE A O 1
ATOM 1629 N N . LEU A 1 205 ? -0.255 -12.614 -6.664 1.00 97.88 205 LEU A N 1
ATOM 1630 C CA . LEU A 1 205 ? 0.965 -11.945 -7.100 1.00 97.88 205 LEU A CA 1
ATOM 1631 C C . LEU A 1 205 ? 0.565 -10.791 -8.017 1.00 97.88 205 LEU A C 1
ATOM 1633 O O . LEU A 1 205 ? -0.051 -11.018 -9.059 1.00 97.88 205 LEU A O 1
ATOM 1637 N N . VAL A 1 206 ? 0.900 -9.569 -7.623 1.00 98.00 206 VAL A N 1
ATOM 1638 C CA . VAL A 1 206 ? 0.702 -8.357 -8.419 1.00 98.00 206 VAL A CA 1
ATOM 1639 C C . VAL A 1 206 ? 2.077 -7.872 -8.840 1.00 98.00 206 VAL A C 1
ATOM 1641 O O . VAL A 1 206 ? 2.974 -7.763 -8.013 1.00 98.00 206 VAL A O 1
ATOM 1644 N N . GLY A 1 207 ? 2.275 -7.639 -10.129 1.00 96.50 207 GLY A N 1
ATOM 1645 C CA . GLY A 1 207 ? 3.559 -7.206 -10.653 1.00 96.50 207 GLY A CA 1
ATOM 1646 C C . GLY A 1 207 ? 3.512 -7.007 -12.157 1.00 96.50 207 GLY A C 1
ATOM 1647 O O . GLY A 1 207 ? 2.530 -7.356 -12.816 1.00 96.50 207 GLY A O 1
ATOM 1648 N N . ASP A 1 208 ? 4.592 -6.443 -12.678 1.00 96.44 208 ASP A N 1
ATOM 1649 C CA . ASP A 1 208 ? 4.739 -6.103 -14.083 1.00 96.44 208 ASP A CA 1
ATOM 1650 C C . ASP A 1 208 ? 6.126 -6.510 -14.589 1.00 96.44 208 ASP A C 1
ATOM 1652 O O . ASP A 1 208 ? 7.144 -5.921 -14.233 1.00 96.44 208 ASP A O 1
ATOM 1656 N N . GLU A 1 209 ? 6.158 -7.546 -15.421 1.00 93.25 209 GLU A N 1
ATOM 1657 C CA . GLU A 1 209 ? 7.380 -8.093 -16.024 1.00 93.25 209 GLU A CA 1
ATOM 1658 C C . GLU A 1 209 ? 8.033 -7.141 -17.046 1.00 93.25 209 GLU A C 1
ATOM 1660 O O . GLU A 1 209 ? 9.183 -7.347 -17.423 1.00 93.25 209 GLU A O 1
ATOM 1665 N N . CYS A 1 210 ? 7.331 -6.083 -17.474 1.00 93.88 210 CYS A N 1
ATOM 1666 C CA . CYS A 1 210 ? 7.883 -5.031 -18.329 1.00 93.88 210 CYS A CA 1
ATOM 1667 C C . CYS A 1 210 ? 8.574 -3.902 -17.540 1.00 93.88 210 CYS A C 1
ATOM 1669 O O . CYS A 1 210 ? 9.143 -2.996 -18.155 1.00 93.88 210 CYS A O 1
ATOM 1671 N N . GLN A 1 211 ? 8.516 -3.922 -16.203 1.00 94.94 211 GLN A N 1
ATOM 1672 C CA . GLN A 1 211 ? 9.182 -2.950 -15.331 1.00 94.94 211 GLN A CA 1
ATOM 1673 C C . GLN A 1 211 ? 10.552 -3.457 -14.843 1.00 94.94 211 GLN A C 1
ATOM 1675 O O . GLN A 1 211 ? 11.192 -4.288 -15.486 1.00 94.94 211 GLN A O 1
ATOM 1680 N N . LEU A 1 212 ? 11.069 -2.880 -13.753 1.00 91.88 212 LEU A N 1
ATOM 1681 C CA . LEU A 1 212 ? 12.392 -3.209 -13.231 1.00 91.88 212 LEU A CA 1
ATOM 1682 C C . LEU A 1 212 ? 12.433 -4.658 -12.709 1.00 91.88 212 LEU A C 1
ATOM 1684 O O . LEU A 1 212 ? 11.630 -5.003 -11.840 1.00 91.88 212 LEU A O 1
ATOM 1688 N N . PRO A 1 213 ? 13.394 -5.484 -13.160 1.00 91.56 213 PRO A N 1
ATOM 1689 C CA . PRO A 1 213 ? 13.602 -6.814 -12.604 1.00 91.56 213 PRO A CA 1
ATOM 1690 C C . PRO A 1 213 ? 14.314 -6.746 -11.246 1.00 91.56 213 PRO A C 1
ATOM 1692 O O . PRO A 1 213 ? 14.777 -5.689 -10.800 1.00 91.56 213 PRO A O 1
ATOM 1695 N N . ALA A 1 214 ? 14.460 -7.901 -10.597 1.00 93.69 214 ALA A N 1
ATOM 1696 C CA . ALA A 1 214 ? 15.235 -8.013 -9.370 1.00 93.69 214 ALA A CA 1
ATOM 1697 C C . ALA A 1 214 ? 16.718 -7.669 -9.597 1.00 93.69 214 ALA A C 1
ATOM 1699 O O . ALA A 1 214 ? 17.355 -8.151 -10.536 1.00 93.69 214 ALA A O 1
ATOM 1700 N N . MET A 1 215 ? 17.301 -6.885 -8.686 1.00 93.62 215 MET A N 1
ATOM 1701 C CA . MET A 1 215 ? 18.731 -6.575 -8.723 1.00 93.62 215 MET A CA 1
ATOM 1702 C C . MET A 1 215 ? 19.565 -7.822 -8.386 1.00 93.62 215 MET A C 1
ATOM 1704 O O . MET A 1 215 ? 19.361 -8.462 -7.348 1.00 93.62 215 MET A O 1
ATOM 1708 N N . VAL A 1 216 ? 20.541 -8.131 -9.242 1.00 94.75 216 VAL A N 1
ATOM 1709 C CA . VAL A 1 216 ? 21.546 -9.179 -9.029 1.00 94.75 216 VAL A CA 1
ATOM 1710 C C . VAL A 1 216 ? 22.926 -8.607 -9.340 1.00 94.75 216 VAL A C 1
ATOM 1712 O O . VAL A 1 216 ? 23.214 -8.278 -10.484 1.00 94.75 216 VAL A O 1
ATOM 1715 N N . GLU A 1 217 ? 23.779 -8.488 -8.321 1.00 95.12 217 GLU A N 1
ATOM 1716 C CA . GLU A 1 217 ? 25.126 -7.913 -8.474 1.00 95.12 217 GLU A CA 1
ATOM 1717 C C . GLU A 1 217 ? 26.111 -8.874 -9.155 1.00 95.12 217 GLU A C 1
ATOM 1719 O O . GLU A 1 217 ? 26.972 -8.460 -9.927 1.00 95.12 217 GLU A O 1
ATOM 1724 N N . SER A 1 218 ? 25.998 -10.175 -8.872 1.00 9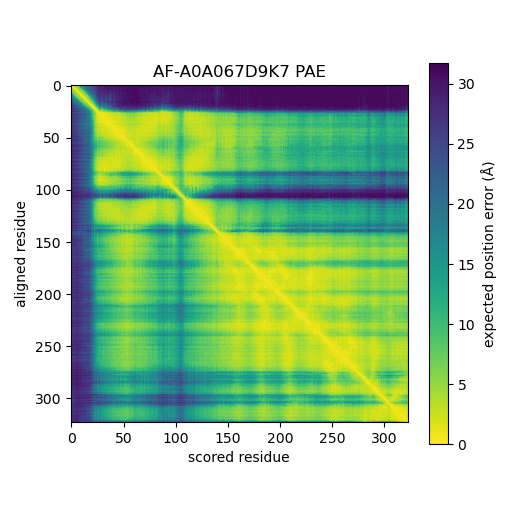6.69 218 SER A N 1
ATOM 1725 C CA . SER A 1 218 ? 26.878 -11.184 -9.460 1.00 96.69 218 SER A CA 1
ATOM 1726 C C . SER A 1 218 ? 26.470 -11.480 -10.900 1.00 96.69 218 SER A C 1
ATOM 1728 O O . SER A 1 218 ? 25.376 -11.994 -11.139 1.00 96.69 218 SER A O 1
ATOM 1730 N N . SER A 1 219 ? 27.378 -11.239 -11.849 1.00 94.88 219 SER A N 1
ATOM 1731 C CA . SER A 1 219 ? 27.175 -11.587 -13.261 1.00 94.88 219 SER A CA 1
ATOM 1732 C C . SER A 1 219 ? 26.876 -13.075 -13.449 1.00 94.88 219 SER A C 1
ATOM 1734 O O . SER A 1 219 ? 25.927 -13.418 -14.143 1.00 94.88 219 SER A O 1
ATOM 1736 N N . VAL A 1 220 ? 27.605 -13.948 -12.746 1.00 97.19 220 VAL A N 1
ATOM 1737 C CA . VAL A 1 220 ? 27.405 -15.407 -12.783 1.00 97.19 220 VAL A CA 1
ATOM 1738 C C . VAL A 1 220 ? 25.987 -15.782 -12.338 1.00 97.19 220 VAL A C 1
ATOM 1740 O O . VAL A 1 220 ? 25.325 -16.592 -12.984 1.00 97.19 220 VAL A O 1
ATOM 1743 N N . SER A 1 221 ? 25.480 -15.171 -11.262 1.00 95.94 221 SER A N 1
ATOM 1744 C CA . SER A 1 221 ? 24.099 -15.398 -10.814 1.00 95.94 221 SER A CA 1
ATOM 1745 C C . SER A 1 221 ? 23.069 -14.827 -11.794 1.00 95.94 221 SER A C 1
ATOM 1747 O O . SER A 1 221 ? 22.010 -15.425 -11.984 1.00 95.94 221 SER A O 1
ATOM 1749 N N . GLY A 1 222 ? 23.365 -13.684 -12.420 1.00 93.94 222 GLY A N 1
ATOM 1750 C CA . GLY A 1 222 ? 22.530 -13.088 -13.463 1.00 93.94 222 GLY A CA 1
ATOM 1751 C C . GLY A 1 222 ? 22.388 -14.004 -14.681 1.00 93.94 222 GLY A C 1
ATOM 1752 O O . GLY A 1 222 ? 21.270 -14.275 -15.112 1.00 93.94 222 GLY A O 1
ATOM 1753 N N . GLU A 1 223 ? 23.501 -14.559 -15.167 1.00 94.88 223 GLU A N 1
ATOM 1754 C CA . GLU A 1 223 ? 23.542 -15.541 -16.264 1.00 94.88 223 GLU A CA 1
ATOM 1755 C C . GLU A 1 223 ? 22.802 -16.842 -15.914 1.00 94.88 223 GLU A C 1
ATOM 1757 O O . GLU A 1 223 ? 22.209 -17.480 -16.782 1.00 94.88 223 GLU A O 1
ATOM 1762 N N . ALA A 1 224 ? 22.769 -17.209 -14.630 1.00 95.25 224 ALA A N 1
ATOM 1763 C CA . ALA A 1 224 ? 21.989 -18.332 -14.115 1.00 95.25 224 ALA A CA 1
ATOM 1764 C C . ALA A 1 224 ? 20.498 -18.004 -13.874 1.00 95.25 224 ALA A C 1
ATOM 1766 O O . ALA A 1 224 ? 19.784 -18.815 -13.282 1.00 95.25 224 ALA A O 1
ATOM 1767 N N . TYR A 1 225 ? 20.013 -16.836 -14.313 1.00 93.62 225 TYR A N 1
ATOM 1768 C CA . TYR A 1 225 ? 18.630 -16.368 -14.143 1.00 93.62 225 TYR A CA 1
ATOM 1769 C C . TYR A 1 225 ? 18.176 -16.249 -12.682 1.00 93.62 225 TYR A C 1
ATOM 1771 O O . TYR A 1 225 ? 16.985 -16.341 -12.384 1.00 93.62 225 TYR A O 1
ATOM 1779 N N . PHE A 1 226 ? 19.099 -15.990 -11.752 1.00 95.56 226 PHE A N 1
ATOM 1780 C CA . PHE A 1 226 ? 18.761 -15.798 -10.337 1.00 95.56 226 PHE A CA 1
ATOM 1781 C C . PHE A 1 226 ? 17.824 -14.600 -10.099 1.00 95.56 226 PHE A C 1
ATOM 1783 O O . PHE A 1 226 ? 17.072 -14.581 -9.128 1.00 95.56 226 PHE A O 1
ATOM 1790 N N . GLY A 1 227 ? 17.863 -13.607 -10.993 1.00 94.31 227 GLY A N 1
ATOM 1791 C CA . GLY A 1 227 ? 17.000 -12.425 -10.946 1.00 94.31 227 GLY A CA 1
ATOM 1792 C C . GLY A 1 227 ? 15.583 -12.653 -11.474 1.00 94.31 227 GLY A C 1
ATOM 1793 O O . GLY A 1 227 ? 14.752 -11.761 -11.337 1.00 94.31 227 GLY A O 1
ATOM 1794 N N . ARG A 1 228 ? 15.290 -13.824 -12.059 1.00 95.75 228 ARG A N 1
ATOM 1795 C CA . ARG A 1 228 ? 13.946 -14.145 -12.549 1.00 95.75 228 ARG A CA 1
ATOM 1796 C C . ARG A 1 228 ? 12.974 -14.226 -11.376 1.00 95.75 228 ARG A C 1
ATOM 1798 O O . ARG A 1 228 ? 13.215 -14.947 -10.401 1.00 95.75 228 ARG A O 1
ATOM 1805 N N . SER A 1 229 ? 11.853 -13.529 -11.495 1.00 97.62 229 SER A N 1
ATOM 1806 C CA . SER A 1 229 ? 10.814 -13.550 -10.469 1.00 97.62 229 SER A CA 1
ATOM 1807 C C . SER A 1 229 ? 9.928 -14.791 -10.557 1.00 97.62 229 SER A C 1
ATOM 1809 O O . SER A 1 229 ? 9.789 -15.427 -11.607 1.00 97.62 229 SER A O 1
ATOM 1811 N N . LEU A 1 230 ? 9.265 -15.125 -9.444 1.00 97.12 230 LEU A N 1
ATOM 1812 C CA . LEU A 1 230 ? 8.223 -16.155 -9.454 1.00 97.12 230 LEU A CA 1
ATOM 1813 C C . LEU A 1 230 ? 7.075 -15.765 -10.399 1.00 97.12 230 LEU A C 1
ATOM 1815 O O . LEU A 1 230 ? 6.535 -16.624 -11.094 1.00 97.12 230 LEU A O 1
ATOM 1819 N N . PHE A 1 231 ? 6.731 -14.474 -10.440 1.00 96.94 231 PHE A N 1
ATOM 1820 C CA . PHE A 1 231 ? 5.701 -13.929 -11.322 1.00 96.94 231 PHE A CA 1
ATOM 1821 C C . PHE A 1 231 ? 6.030 -14.203 -12.796 1.00 96.94 231 PHE A C 1
ATOM 1823 O O . PHE A 1 231 ? 5.229 -14.814 -13.505 1.00 96.94 231 PHE A O 1
ATOM 1830 N N . GLU A 1 232 ? 7.240 -13.843 -13.230 1.00 95.62 232 GLU A N 1
ATOM 1831 C CA . GLU A 1 232 ? 7.723 -14.067 -14.596 1.00 95.62 232 GLU A CA 1
ATOM 1832 C C . GLU A 1 232 ? 7.768 -15.563 -14.935 1.00 95.62 232 GLU A C 1
ATOM 1834 O O . GLU A 1 232 ? 7.312 -15.981 -16.000 1.00 95.62 232 GLU A O 1
ATOM 1839 N N . ARG A 1 233 ? 8.240 -16.411 -14.008 1.00 96.31 233 ARG A N 1
ATOM 1840 C CA . ARG A 1 233 ? 8.270 -17.864 -14.227 1.00 96.31 233 ARG A CA 1
ATOM 1841 C C . ARG A 1 233 ? 6.872 -18.451 -14.424 1.00 96.31 233 ARG A C 1
ATOM 1843 O O . ARG A 1 233 ? 6.693 -19.296 -15.298 1.00 96.31 233 ARG A O 1
ATOM 1850 N N . LEU A 1 234 ? 5.887 -18.040 -13.626 1.00 96.31 234 LEU A N 1
ATOM 1851 C CA . LEU A 1 234 ? 4.503 -18.509 -13.770 1.00 96.31 234 LEU A CA 1
ATOM 1852 C C . LEU A 1 234 ? 3.873 -18.011 -15.080 1.00 96.31 234 LEU A C 1
ATOM 1854 O O . LEU A 1 234 ? 3.208 -18.791 -15.761 1.00 96.31 234 LEU A O 1
ATOM 1858 N N . SER A 1 235 ? 4.139 -16.756 -15.458 1.00 93.38 235 SER A N 1
ATOM 1859 C CA . SER A 1 235 ? 3.749 -16.163 -16.747 1.00 93.38 235 SER A CA 1
ATOM 1860 C C . SER A 1 235 ? 4.299 -16.993 -17.917 1.00 93.38 235 SER A C 1
ATOM 1862 O O . SER A 1 235 ? 3.538 -17.427 -18.783 1.00 93.38 235 SER A O 1
ATOM 1864 N N . TYR A 1 236 ? 5.593 -17.339 -17.883 1.00 94.12 236 TYR A N 1
ATOM 1865 C CA . TYR A 1 236 ? 6.250 -18.188 -18.887 1.00 94.12 236 TYR A CA 1
ATOM 1866 C C . TYR A 1 236 ? 5.662 -19.607 -18.966 1.00 94.12 236 TYR A C 1
ATOM 1868 O O . TYR A 1 236 ? 5.517 -20.162 -20.052 1.00 94.12 236 TYR A O 1
ATOM 1876 N N . LEU A 1 237 ? 5.285 -20.192 -17.825 1.00 96.81 237 LEU A N 1
ATOM 1877 C CA . LEU A 1 237 ? 4.645 -21.513 -17.755 1.00 96.81 237 LEU A CA 1
ATOM 1878 C C . LEU A 1 237 ? 3.183 -21.517 -18.241 1.00 96.81 237 LEU A C 1
ATOM 1880 O O . LEU A 1 237 ? 2.544 -22.568 -18.237 1.00 96.81 237 LEU A O 1
ATOM 1884 N N . GLY A 1 238 ? 2.647 -20.370 -18.664 1.00 94.88 238 GLY A N 1
ATOM 1885 C CA . GLY A 1 238 ? 1.298 -20.260 -19.213 1.00 94.88 238 GLY A CA 1
ATOM 1886 C C . GLY A 1 238 ? 0.202 -20.117 -18.159 1.00 94.88 238 GLY A C 1
ATOM 1887 O O . GLY A 1 238 ? -0.970 -20.332 -18.474 1.00 94.88 238 GLY A O 1
ATOM 1888 N N . HIS A 1 239 ? 0.539 -19.746 -16.918 1.00 95.56 239 HIS A N 1
ATOM 1889 C CA . HIS A 1 239 ? -0.487 -19.366 -15.949 1.00 95.56 239 HIS A CA 1
ATOM 1890 C C . HIS A 1 239 ? -1.230 -18.116 -16.435 1.00 95.56 239 HIS A C 1
ATOM 1892 O O . HIS A 1 239 ? -0.628 -17.146 -16.897 1.00 95.56 239 HIS A O 1
ATOM 1898 N N . SER A 1 240 ? -2.559 -18.126 -16.315 1.00 92.38 240 SER A N 1
ATOM 1899 C CA . SER A 1 240 ? -3.385 -16.987 -16.709 1.00 92.38 240 SER A CA 1
ATOM 1900 C C . SER A 1 240 ? -3.049 -15.760 -15.863 1.00 92.38 240 SER A C 1
ATOM 1902 O O . SER A 1 240 ? -3.192 -15.798 -14.640 1.00 92.38 240 SER A O 1
ATOM 1904 N N . LYS A 1 241 ? -2.677 -14.661 -16.520 1.00 92.75 241 LYS A N 1
ATOM 1905 C CA . LYS A 1 241 ? -2.510 -13.345 -15.896 1.00 92.75 241 LYS A CA 1
ATOM 1906 C C . LYS A 1 241 ? -3.643 -12.411 -16.292 1.00 92.75 241 LYS A C 1
ATOM 1908 O O . LYS A 1 241 ? -4.160 -12.482 -17.407 1.00 92.75 241 LYS A O 1
ATOM 1913 N N . HIS A 1 242 ? -4.015 -11.525 -15.379 1.00 95.50 242 HIS A N 1
ATOM 1914 C CA . HIS A 1 242 ? -5.018 -10.500 -15.629 1.00 95.50 242 HIS A CA 1
ATOM 1915 C C . HIS A 1 242 ? -4.330 -9.146 -15.816 1.00 95.50 242 HIS A C 1
ATOM 1917 O O . HIS A 1 242 ? -3.735 -8.622 -14.879 1.00 95.50 242 HIS A O 1
ATOM 1923 N N . LEU A 1 243 ? -4.407 -8.586 -17.025 1.00 96.00 243 LEU A N 1
ATOM 1924 C CA . LEU A 1 243 ? -3.877 -7.255 -17.313 1.00 96.00 243 LEU A CA 1
ATOM 1925 C C . LEU A 1 243 ? -4.895 -6.187 -16.901 1.00 96.00 243 LEU A C 1
ATOM 1927 O O . LEU A 1 243 ? -5.983 -6.115 -17.473 1.00 96.00 243 LEU A O 1
ATOM 1931 N N . LEU A 1 244 ? -4.512 -5.313 -15.969 1.00 97.19 244 LEU A N 1
ATOM 1932 C CA . LEU A 1 244 ? -5.256 -4.088 -15.683 1.00 97.19 244 LEU A CA 1
ATOM 1933 C C . LEU A 1 244 ? -4.987 -3.071 -16.797 1.00 97.19 244 LEU A C 1
ATOM 1935 O O . LEU A 1 244 ? -3.986 -2.362 -16.799 1.00 97.19 244 LEU A O 1
ATOM 1939 N N . SER A 1 245 ? -5.882 -3.028 -17.779 1.00 97.19 245 SER A N 1
ATOM 1940 C CA . SER A 1 245 ? -5.669 -2.322 -19.044 1.00 97.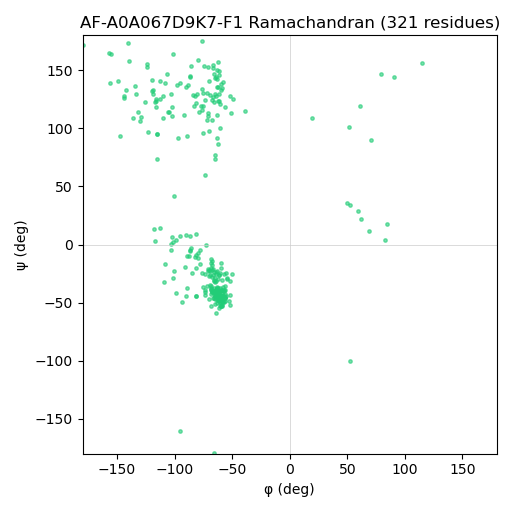19 245 SER A CA 1
ATOM 1941 C C . SER A 1 245 ? -6.047 -0.842 -19.032 1.00 97.19 245 SER A C 1
ATOM 1943 O O . SER A 1 245 ? -6.022 -0.227 -20.087 1.00 97.19 245 SER A O 1
ATOM 1945 N N . MET A 1 246 ? -6.399 -0.231 -17.897 1.00 98.06 246 MET A N 1
ATOM 1946 C CA . MET A 1 246 ? -6.732 1.200 -17.834 1.00 98.06 246 MET A CA 1
ATOM 1947 C C . MET A 1 246 ? -5.754 1.958 -16.937 1.00 98.06 246 MET A C 1
ATOM 1949 O O . MET A 1 246 ? -5.638 1.659 -15.751 1.00 98.06 246 MET A O 1
ATOM 1953 N N . GLN A 1 247 ? -5.084 2.972 -17.487 1.00 97.31 247 GLN A N 1
ATOM 1954 C CA . GLN A 1 247 ? -4.174 3.838 -16.741 1.00 97.31 247 GLN A CA 1
ATOM 1955 C C . GLN A 1 247 ? -4.867 5.141 -16.323 1.00 97.31 247 GLN A C 1
ATOM 1957 O O . GLN A 1 247 ? -5.574 5.779 -17.108 1.00 97.31 247 GLN A O 1
ATOM 1962 N N . TYR A 1 248 ? -4.627 5.547 -15.077 1.00 97.00 248 TYR A N 1
ATOM 1963 C CA . TYR A 1 248 ? -5.226 6.734 -14.455 1.00 97.00 248 TYR A CA 1
ATOM 1964 C C . TYR A 1 248 ? -4.188 7.798 -14.064 1.00 97.00 248 TYR A C 1
ATOM 1966 O O . TYR A 1 248 ? -4.540 8.800 -13.440 1.00 97.00 248 TYR A O 1
ATOM 1974 N N . ARG A 1 249 ? -2.904 7.579 -14.375 1.00 95.56 249 ARG A N 1
ATOM 1975 C CA . ARG A 1 249 ? -1.790 8.372 -13.838 1.00 95.56 249 ARG A CA 1
ATOM 1976 C C . ARG A 1 249 ? -1.391 9.525 -14.747 1.00 95.56 249 ARG A C 1
ATOM 1978 O O . ARG A 1 249 ? -1.220 10.630 -14.248 1.00 95.56 249 ARG A O 1
ATOM 1985 N N . MET A 1 250 ? -1.192 9.277 -16.040 1.00 94.38 250 MET A N 1
ATOM 1986 C CA . MET A 1 250 ? -0.426 10.173 -16.916 1.00 94.38 250 MET A CA 1
ATOM 1987 C C . MET A 1 250 ? -1.218 10.628 -18.147 1.00 94.38 250 MET A C 1
ATOM 1989 O O . MET A 1 250 ? -2.140 9.945 -18.586 1.00 94.38 250 MET A O 1
ATOM 1993 N N . HIS A 1 251 ? -0.855 11.786 -18.707 1.00 95.25 251 HIS A N 1
ATOM 1994 C CA . HIS A 1 251 ? -1.456 12.311 -19.939 1.00 95.25 251 HIS A CA 1
ATOM 1995 C C . HIS A 1 251 ? -1.215 11.346 -21.126 1.00 95.25 251 HIS A C 1
ATOM 1997 O O . HIS A 1 251 ? -0.125 10.768 -21.191 1.00 95.25 251 HIS A O 1
ATOM 2003 N N . PRO A 1 252 ? -2.151 11.205 -22.093 1.00 95.31 252 PRO A N 1
ATOM 2004 C CA . PRO A 1 252 ? -2.012 10.289 -23.235 1.00 95.31 252 PRO A CA 1
ATOM 2005 C C . PRO A 1 252 ? -0.705 10.414 -24.034 1.00 95.31 252 PRO A C 1
ATOM 2007 O O . PRO A 1 252 ? -0.192 9.434 -24.561 1.00 95.31 252 PRO A O 1
ATOM 2010 N N . SER A 1 253 ? -0.122 11.614 -24.113 1.00 93.62 253 SER A N 1
ATOM 2011 C CA . SER A 1 253 ? 1.170 11.810 -24.790 1.00 93.62 253 SER A CA 1
ATOM 2012 C C . SER A 1 253 ? 2.348 11.144 -24.070 1.00 93.62 253 SER A C 1
ATOM 2014 O O . SER A 1 253 ? 3.329 10.804 -24.721 1.00 93.62 253 SER A O 1
ATOM 2016 N N . ILE A 1 254 ? 2.268 10.976 -22.744 1.00 95.44 254 ILE A N 1
ATOM 2017 C CA . ILE A 1 254 ? 3.291 10.299 -21.934 1.00 95.44 254 ILE A CA 1
ATOM 2018 C C . ILE A 1 254 ? 3.100 8.781 -22.035 1.00 95.44 254 ILE A C 1
ATOM 2020 O O . ILE A 1 254 ? 4.074 8.059 -22.224 1.00 95.44 254 ILE A O 1
ATOM 2024 N N . SER A 1 255 ? 1.855 8.291 -21.945 1.00 96.69 255 SER A N 1
ATOM 2025 C CA . SER A 1 255 ? 1.548 6.852 -22.002 1.00 96.69 255 SER A CA 1
ATOM 2026 C C . SER A 1 255 ? 1.730 6.248 -23.396 1.00 96.69 255 SER A C 1
ATOM 2028 O O . SER A 1 255 ? 1.958 5.044 -23.502 1.00 96.69 255 SER A O 1
ATOM 2030 N N . PHE A 1 256 ? 1.675 7.060 -24.457 1.00 96.50 256 PHE A N 1
ATOM 2031 C CA . PHE A 1 256 ? 1.767 6.613 -25.849 1.00 96.50 256 PHE A CA 1
ATOM 2032 C C . PHE A 1 256 ? 2.986 5.720 -26.135 1.00 96.50 256 PHE A C 1
ATOM 2034 O O . PHE A 1 256 ? 2.839 4.616 -26.668 1.00 96.50 256 PHE A O 1
ATOM 2041 N N . PHE A 1 257 ? 4.192 6.170 -25.769 1.00 96.69 257 PHE A N 1
ATOM 2042 C CA . PHE A 1 257 ? 5.410 5.403 -26.042 1.00 96.69 257 PHE A CA 1
ATOM 2043 C C . PHE A 1 257 ? 5.488 4.111 -25.208 1.00 96.69 257 PHE A C 1
ATOM 2045 O O . PHE A 1 257 ? 5.600 3.046 -25.815 1.00 96.69 257 PHE A O 1
ATOM 2052 N N . PRO A 1 258 ? 5.351 4.133 -23.863 1.00 97.12 258 PRO A N 1
ATOM 2053 C CA . PRO A 1 258 ? 5.385 2.902 -23.080 1.00 97.12 258 PRO A CA 1
ATOM 2054 C C . PRO A 1 258 ? 4.322 1.884 -23.510 1.00 97.12 258 PRO A C 1
ATOM 2056 O O . PRO A 1 258 ? 4.614 0.697 -23.604 1.00 97.12 258 PRO A O 1
ATOM 2059 N N . ASN A 1 259 ? 3.103 2.338 -23.822 1.00 97.69 259 ASN A N 1
ATOM 2060 C CA . ASN A 1 259 ? 2.007 1.467 -24.248 1.00 97.69 259 ASN A CA 1
ATOM 2061 C C . ASN A 1 259 ? 2.300 0.750 -25.571 1.00 97.69 259 ASN A C 1
ATOM 2063 O O . ASN A 1 259 ? 2.123 -0.463 -25.678 1.00 97.69 259 ASN A O 1
ATOM 2067 N N . SER A 1 260 ? 2.766 1.494 -26.575 1.00 97.75 260 SER A N 1
ATOM 2068 C CA . SER A 1 260 ? 3.091 0.922 -27.883 1.00 97.75 260 SER A CA 1
ATOM 2069 C C . SER A 1 260 ? 4.307 -0.002 -27.832 1.00 97.75 260 SER A C 1
ATOM 2071 O O . SER A 1 260 ? 4.293 -1.043 -28.485 1.00 97.75 260 SER A O 1
ATOM 2073 N N . TYR A 1 261 ? 5.327 0.350 -27.045 1.00 98.00 261 TYR A N 1
ATOM 2074 C CA . TYR A 1 261 ? 6.590 -0.383 -26.998 1.00 98.00 261 TYR A CA 1
ATOM 2075 C C . TYR A 1 261 ? 6.538 -1.632 -26.106 1.00 98.00 261 TYR A C 1
ATOM 2077 O O . TYR A 1 261 ? 7.011 -2.686 -26.518 1.00 98.00 261 TYR A O 1
ATOM 2085 N N . PHE A 1 262 ? 5.956 -1.538 -24.905 1.00 97.06 262 PHE A N 1
ATOM 2086 C CA . PHE A 1 262 ? 5.971 -2.631 -23.922 1.00 97.06 262 PHE A CA 1
ATOM 2087 C C . PHE A 1 262 ? 4.662 -3.424 -23.858 1.00 97.06 262 PHE A C 1
ATOM 2089 O O . PHE A 1 262 ? 4.684 -4.607 -23.535 1.00 97.06 262 PHE A O 1
ATOM 2096 N N . TYR A 1 263 ? 3.521 -2.804 -24.175 1.00 96.69 263 TYR A N 1
ATOM 2097 C CA . TYR A 1 263 ? 2.201 -3.393 -23.905 1.00 96.69 263 TYR A CA 1
ATOM 2098 C C . TYR A 1 263 ? 1.365 -3.655 -25.160 1.00 96.69 263 TYR A C 1
ATOM 2100 O O . TYR A 1 263 ? 0.165 -3.901 -25.044 1.00 96.69 263 TYR A O 1
ATOM 2108 N N . GLU A 1 264 ? 1.957 -3.607 -26.359 1.00 96.69 264 GLU A N 1
ATOM 2109 C CA . GLU A 1 264 ? 1.266 -3.869 -27.634 1.00 96.69 264 GLU A CA 1
ATOM 2110 C C . GLU A 1 264 ? -0.023 -3.035 -27.810 1.00 96.69 264 GLU A C 1
ATOM 2112 O O . GLU A 1 264 ? -1.010 -3.499 -28.381 1.00 96.69 264 GLU A O 1
ATOM 2117 N N . ASN A 1 265 ? -0.041 -1.799 -27.298 1.00 97.56 265 ASN A N 1
ATOM 2118 C CA . ASN A 1 265 ? -1.212 -0.912 -27.281 1.00 97.56 265 ASN A CA 1
ATOM 2119 C C . ASN A 1 265 ? -2.429 -1.439 -26.488 1.00 97.56 265 ASN A C 1
ATOM 2121 O O . ASN A 1 265 ? -3.556 -1.003 -26.726 1.00 97.56 265 ASN A O 1
ATOM 2125 N N . LYS A 1 266 ? -2.233 -2.363 -25.539 1.00 97.62 266 LYS A N 1
ATOM 2126 C CA . LYS A 1 266 ? -3.316 -2.927 -24.709 1.00 97.62 266 LYS A CA 1
ATOM 2127 C C . LYS A 1 266 ? -3.742 -2.020 -23.553 1.00 97.62 266 LYS A C 1
ATOM 2129 O O . LYS A 1 266 ? -4.771 -2.296 -22.941 1.00 97.62 266 LYS A O 1
ATOM 2134 N N . ILE A 1 267 ? -2.989 -0.965 -23.238 1.00 98.12 267 ILE A N 1
ATOM 2135 C CA . ILE A 1 267 ? -3.341 -0.006 -22.183 1.00 98.12 267 ILE A CA 1
ATOM 2136 C C . ILE A 1 267 ? -4.220 1.115 -22.756 1.00 98.12 267 ILE A C 1
ATOM 2138 O O . ILE A 1 267 ? -3.970 1.650 -23.833 1.00 98.12 267 ILE A O 1
ATOM 2142 N N . LEU A 1 268 ? -5.254 1.492 -22.015 1.00 97.88 268 LEU A N 1
ATOM 2143 C CA . LEU A 1 268 ? -6.228 2.529 -22.326 1.00 97.88 268 LEU A CA 1
ATOM 2144 C C . LEU A 1 268 ? -6.070 3.694 -21.351 1.00 97.88 268 LEU A C 1
ATOM 2146 O O . LEU A 1 268 ? -5.897 3.498 -20.149 1.00 97.88 268 LEU A O 1
ATOM 2150 N N . ASP A 1 269 ? -6.203 4.919 -21.848 1.00 97.75 269 ASP A N 1
ATOM 2151 C CA . ASP A 1 269 ? -6.216 6.103 -20.991 1.00 97.75 269 ASP A CA 1
ATOM 2152 C C . ASP A 1 269 ? -7.607 6.332 -20.396 1.00 97.75 269 ASP A C 1
ATOM 2154 O O . ASP A 1 269 ? -8.598 6.449 -21.126 1.00 97.75 269 ASP A O 1
ATOM 2158 N N . ALA A 1 270 ? -7.683 6.472 -19.073 1.00 97.31 270 ALA A N 1
ATOM 2159 C CA . ALA A 1 270 ? -8.924 6.824 -18.401 1.00 97.31 270 ALA A CA 1
ATOM 2160 C C . ALA A 1 270 ? -9.430 8.225 -18.817 1.00 97.31 270 ALA A C 1
ATOM 2162 O O . ALA A 1 270 ? -8.635 9.139 -19.054 1.00 97.31 270 ALA A O 1
ATOM 2163 N N . PRO A 1 271 ? -10.753 8.484 -18.807 1.00 95.62 271 PRO A N 1
ATOM 2164 C CA . PRO A 1 271 ? -11.290 9.820 -19.087 1.00 95.62 271 PRO A CA 1
ATOM 2165 C C . PRO A 1 271 ? -10.747 10.916 -18.156 1.00 95.62 271 PRO A C 1
ATOM 2167 O O . PRO A 1 271 ? -10.712 12.088 -18.523 1.00 95.62 271 PRO A O 1
ATOM 2170 N N . THR A 1 272 ? -10.316 10.552 -16.944 1.00 94.75 272 THR A N 1
ATOM 2171 C CA . THR A 1 272 ? -9.754 11.479 -15.954 1.00 94.75 272 THR A CA 1
ATOM 2172 C C . THR A 1 272 ? -8.456 12.125 -16.421 1.00 94.75 272 THR A C 1
ATOM 2174 O O . THR A 1 272 ? -8.296 13.326 -16.212 1.00 94.75 272 THR A O 1
ATOM 2177 N N . VAL A 1 273 ? -7.583 11.377 -17.105 1.00 93.44 273 VAL A N 1
ATOM 2178 C CA . VAL A 1 273 ? -6.282 11.876 -17.591 1.00 93.44 273 VAL A CA 1
ATOM 2179 C C . VAL A 1 273 ? -6.385 12.728 -18.860 1.00 93.44 273 VAL A C 1
ATOM 2181 O O . VAL A 1 273 ? -5.396 13.288 -19.319 1.00 93.44 273 VAL A O 1
ATOM 2184 N N . ARG A 1 274 ? -7.594 12.834 -19.426 1.00 91.25 274 ARG A N 1
ATOM 2185 C CA . ARG A 1 274 ? -7.923 13.667 -20.595 1.00 91.25 274 ARG A CA 1
ATOM 2186 C C . ARG A 1 274 ? -8.612 14.979 -20.212 1.00 91.25 274 ARG A C 1
ATOM 2188 O O . ARG A 1 274 ? -9.047 15.731 -21.077 1.00 91.25 274 ARG A O 1
ATOM 2195 N N . LYS A 1 275 ? -8.791 15.241 -18.914 1.00 91.50 275 LYS A N 1
ATOM 2196 C CA . LYS A 1 275 ? -9.388 16.491 -18.429 1.00 91.50 275 LYS A CA 1
ATOM 2197 C C . LYS A 1 275 ? -8.384 17.635 -18.553 1.00 91.50 275 LYS A C 1
ATOM 2199 O O . LYS A 1 275 ? -7.190 17.428 -18.368 1.00 91.50 275 LYS A O 1
ATOM 2204 N N . ARG A 1 276 ? -8.888 18.869 -18.681 1.00 83.12 276 ARG A N 1
ATOM 2205 C CA . ARG A 1 276 ? -8.079 20.109 -18.702 1.00 83.12 276 ARG A CA 1
ATOM 2206 C C . ARG A 1 276 ? -7.073 20.239 -17.553 1.00 83.12 276 ARG A C 1
ATOM 2208 O O . ARG A 1 276 ? -6.068 20.922 -17.686 1.00 83.12 276 ARG A O 1
ATOM 2215 N N . SER A 1 277 ? -7.313 19.592 -16.409 1.00 84.06 277 SER A N 1
ATOM 2216 C CA . SER A 1 277 ? -6.353 19.570 -15.299 1.00 84.06 277 SER A CA 1
ATOM 2217 C C . SER A 1 277 ? -5.009 18.923 -15.661 1.00 84.06 277 SER A C 1
ATOM 2219 O O . SER A 1 277 ? -4.010 19.282 -15.048 1.00 84.06 277 SER A O 1
ATOM 2221 N N . TYR A 1 278 ? -4.987 18.013 -16.640 1.00 82.94 278 TYR A N 1
ATOM 2222 C CA . TYR A 1 278 ? -3.786 17.369 -17.190 1.00 82.94 278 TYR A CA 1
ATOM 2223 C C . TYR A 1 278 ? -3.132 18.173 -18.325 1.00 82.94 278 TYR A C 1
ATOM 2225 O O . TYR A 1 278 ? -2.058 17.809 -18.791 1.00 82.94 278 TYR A O 1
ATOM 2233 N N . GLU A 1 279 ? -3.752 19.278 -18.743 1.00 80.50 279 GLU A N 1
ATOM 2234 C CA . GLU A 1 279 ? -3.242 20.208 -19.761 1.00 80.50 279 GLU A CA 1
ATOM 2235 C C . GLU A 1 279 ? -2.651 21.478 -19.123 1.00 80.50 279 GLU A C 1
ATOM 2237 O O . GLU A 1 279 ? -2.316 22.436 -19.821 1.00 80.50 279 GLU A O 1
ATOM 2242 N N . LYS A 1 280 ? -2.545 21.519 -17.786 1.00 81.88 280 LYS A N 1
ATOM 2243 C CA . LYS A 1 280 ? -1.966 22.656 -17.066 1.00 81.88 280 LYS A CA 1
ATOM 2244 C C . LYS A 1 280 ? -0.514 22.857 -17.498 1.00 81.88 280 LYS A C 1
ATOM 2246 O O . LYS A 1 280 ? 0.323 21.979 -17.313 1.00 81.88 280 LYS A O 1
ATOM 2251 N N . GLN A 1 281 ? -0.228 24.040 -18.028 1.00 80.81 281 GLN A N 1
ATOM 2252 C CA . GLN A 1 281 ? 1.125 24.475 -18.347 1.00 80.81 281 GLN A CA 1
ATOM 2253 C C . GLN A 1 281 ? 1.689 25.214 -17.138 1.00 80.81 281 GLN A C 1
ATOM 2255 O O . GLN A 1 281 ? 1.208 26.288 -16.783 1.00 80.81 281 GLN A O 1
ATOM 2260 N N . PHE A 1 282 ? 2.677 24.608 -16.486 1.00 83.31 282 PHE A N 1
ATOM 2261 C CA . PHE A 1 282 ? 3.377 25.225 -15.358 1.00 83.31 282 PHE A CA 1
ATOM 2262 C C . PHE A 1 282 ? 4.515 26.135 -15.821 1.00 83.31 282 PHE A C 1
ATOM 2264 O O . PHE A 1 282 ? 4.865 27.075 -15.123 1.00 83.31 282 PHE A O 1
ATOM 2271 N N . LEU A 1 283 ? 5.052 25.882 -17.017 1.00 87.31 283 LEU A N 1
ATOM 2272 C CA . LEU A 1 283 ? 6.175 26.615 -17.583 1.00 87.31 283 LEU A CA 1
ATOM 2273 C C . LEU A 1 283 ? 5.767 27.292 -18.896 1.00 87.31 283 LEU A C 1
ATOM 2275 O O . LEU A 1 283 ? 5.029 26.698 -19.688 1.00 87.31 283 LEU A O 1
ATOM 2279 N N . PRO A 1 284 ? 6.242 28.522 -19.157 1.00 84.75 284 PRO A N 1
ATOM 2280 C CA . PRO A 1 284 ? 5.898 29.252 -20.365 1.00 84.75 284 PRO A CA 1
ATOM 2281 C C . PRO A 1 284 ? 6.656 28.713 -21.582 1.00 84.75 284 PRO A C 1
ATOM 2283 O O . PRO A 1 284 ? 7.876 28.560 -21.567 1.00 84.75 284 PRO A O 1
ATOM 2286 N N . GLY A 1 285 ? 5.933 28.517 -22.682 1.00 84.81 285 GLY A N 1
ATOM 2287 C CA . GLY A 1 285 ? 6.507 28.214 -23.991 1.00 84.81 285 GLY A CA 1
ATOM 2288 C C . GLY A 1 285 ? 6.148 26.822 -24.522 1.00 84.81 285 GLY A C 1
ATOM 2289 O O . GLY A 1 285 ? 5.852 25.905 -23.759 1.00 84.81 285 GLY A O 1
ATOM 2290 N N . PRO A 1 286 ? 6.191 26.641 -25.853 1.00 82.88 286 PRO A N 1
ATOM 2291 C CA . PRO A 1 286 ? 5.676 25.440 -26.516 1.00 82.88 286 PRO A CA 1
ATOM 2292 C C . PRO A 1 286 ? 6.492 24.172 -26.227 1.00 82.88 286 PRO A C 1
ATOM 2294 O O . PRO A 1 286 ? 6.012 23.072 -26.474 1.00 82.88 286 PRO A O 1
ATOM 2297 N N . MET A 1 287 ? 7.717 24.311 -25.708 1.00 86.38 287 MET A N 1
ATOM 2298 C CA . MET A 1 287 ? 8.587 23.178 -25.386 1.00 86.38 287 MET A CA 1
ATOM 2299 C C . MET A 1 287 ? 8.226 22.462 -24.077 1.00 86.38 287 MET A C 1
ATOM 2301 O O . MET A 1 287 ? 8.671 21.338 -23.885 1.00 86.38 287 MET A O 1
ATOM 2305 N N . TYR A 1 288 ? 7.429 23.068 -23.189 1.00 87.69 288 TYR A N 1
ATOM 2306 C CA . TYR A 1 288 ? 7.087 22.503 -21.873 1.00 87.69 288 TYR A CA 1
ATOM 2307 C C . TYR A 1 288 ? 5.695 21.859 -21.848 1.00 87.69 288 TYR A C 1
ATOM 2309 O O . TYR A 1 288 ? 4.917 22.035 -20.909 1.00 87.69 288 TYR A O 1
ATOM 2317 N N . GLY A 1 289 ? 5.364 21.127 -22.913 1.00 87.12 289 GLY A N 1
ATOM 2318 C CA . GLY A 1 289 ? 4.158 20.304 -22.950 1.00 87.12 289 GLY A CA 1
ATOM 2319 C C . GLY A 1 289 ? 4.205 19.144 -21.941 1.00 87.12 289 GLY A C 1
ATOM 2320 O O . GLY A 1 289 ? 5.205 18.955 -21.249 1.00 87.12 289 GLY A O 1
ATOM 2321 N N . PRO A 1 290 ? 3.154 18.303 -21.886 1.00 88.00 290 PRO A N 1
ATOM 2322 C CA . PRO A 1 290 ? 3.088 17.177 -20.947 1.00 88.00 290 PRO A CA 1
ATOM 2323 C C . PRO A 1 290 ? 4.226 16.156 -21.109 1.00 88.00 290 PRO A C 1
ATOM 2325 O O . PRO A 1 290 ? 4.492 15.380 -20.199 1.00 88.00 290 PRO A O 1
ATOM 2328 N N . TYR A 1 291 ? 4.882 16.132 -22.271 1.00 88.81 291 TYR A N 1
ATOM 2329 C CA . TYR A 1 291 ? 6.056 15.314 -22.547 1.00 88.81 291 TYR A CA 1
ATOM 2330 C C . TYR A 1 291 ? 7.014 16.086 -23.460 1.00 88.81 291 TYR A C 1
ATOM 2332 O O . TYR A 1 291 ? 6.595 16.576 -24.510 1.00 88.81 291 TYR A O 1
ATOM 2340 N N . ALA A 1 292 ? 8.284 16.190 -23.069 1.00 90.25 292 ALA A N 1
ATOM 2341 C CA . ALA A 1 292 ? 9.322 16.854 -23.847 1.00 90.25 292 ALA A CA 1
ATOM 2342 C C . ALA A 1 292 ? 10.684 16.199 -23.603 1.00 90.25 292 ALA A C 1
ATOM 2344 O O . ALA A 1 292 ? 11.026 15.861 -22.471 1.00 90.25 292 ALA A O 1
ATOM 2345 N N . PHE A 1 293 ? 11.474 16.064 -24.666 1.00 91.75 293 PHE A N 1
ATOM 2346 C CA . PHE A 1 293 ? 12.875 15.667 -24.584 1.00 91.75 293 PHE A CA 1
ATOM 2347 C C . PHE A 1 293 ? 13.746 16.897 -24.844 1.00 91.75 293 PHE A C 1
ATOM 2349 O O . PHE A 1 293 ? 13.718 17.460 -25.940 1.00 91.75 293 PHE A O 1
ATOM 2356 N N . ILE A 1 294 ? 14.499 17.339 -23.835 1.00 91.69 294 ILE A N 1
ATOM 2357 C CA . ILE A 1 294 ? 15.347 18.532 -23.919 1.00 91.69 294 ILE A CA 1
ATOM 2358 C C . ILE A 1 294 ? 16.790 18.078 -24.107 1.00 91.69 294 ILE A C 1
ATOM 2360 O O . ILE A 1 294 ? 17.407 17.539 -23.194 1.00 91.69 294 ILE A O 1
ATOM 2364 N N . ASN A 1 295 ? 17.336 18.316 -25.295 1.00 92.62 295 ASN A N 1
ATOM 2365 C CA . ASN A 1 295 ? 18.738 18.034 -25.568 1.00 92.62 295 ASN A CA 1
ATOM 2366 C C . ASN A 1 295 ? 19.646 19.028 -24.818 1.00 92.62 295 ASN A C 1
ATOM 2368 O O . ASN A 1 295 ? 19.658 20.219 -25.139 1.00 92.62 295 ASN A O 1
ATOM 2372 N N . VAL A 1 296 ? 20.421 18.543 -23.845 1.00 92.88 296 VAL A N 1
ATOM 2373 C CA . VAL A 1 296 ? 21.375 19.348 -23.067 1.00 92.88 296 VAL A CA 1
ATOM 2374 C C . VAL A 1 296 ? 22.775 19.206 -23.664 1.00 92.88 296 VAL A C 1
ATOM 2376 O O . VAL A 1 296 ? 23.546 18.312 -23.321 1.00 92.88 296 VAL A O 1
ATOM 2379 N N . PHE A 1 297 ? 23.113 20.108 -24.584 1.00 91.75 297 PHE A N 1
ATOM 2380 C CA . PHE A 1 297 ? 24.420 20.097 -25.238 1.00 91.75 297 PHE A CA 1
ATOM 2381 C C . PHE A 1 297 ? 25.552 20.500 -24.277 1.00 91.75 297 PHE A C 1
ATOM 2383 O O . PHE A 1 297 ? 25.415 21.439 -23.494 1.00 91.75 297 PHE A O 1
ATOM 2390 N N . GLY A 1 298 ? 26.699 19.822 -24.381 1.00 89.06 298 GLY A N 1
ATOM 2391 C CA . GLY A 1 298 ? 27.909 20.149 -23.617 1.00 89.06 298 GLY A CA 1
ATOM 2392 C C . GLY A 1 298 ? 27.953 19.590 -22.191 1.00 89.06 298 GLY A C 1
ATOM 2393 O O . GLY A 1 298 ? 28.910 19.870 -21.469 1.00 89.06 298 GLY A O 1
ATOM 2394 N N . GLY A 1 299 ? 26.955 18.794 -21.790 1.00 89.50 299 GLY A N 1
ATOM 2395 C CA . GLY A 1 299 ? 27.011 17.998 -20.567 1.00 89.50 299 GLY A CA 1
ATOM 2396 C C . GLY A 1 299 ? 28.103 16.931 -20.625 1.00 89.50 299 GLY A C 1
ATOM 2397 O O . GLY A 1 299 ? 28.393 16.378 -21.685 1.00 89.50 299 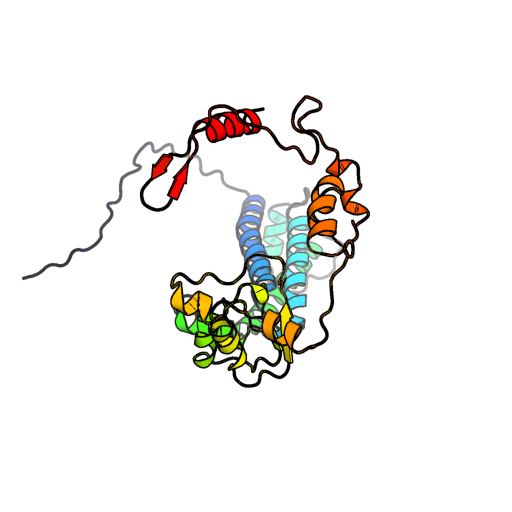GLY A O 1
ATOM 2398 N N . ARG A 1 300 ? 28.737 16.671 -19.481 1.00 90.38 300 ARG A N 1
ATOM 2399 C CA . ARG A 1 300 ? 29.726 15.601 -19.314 1.00 90.38 300 ARG A CA 1
ATOM 2400 C C . ARG A 1 300 ? 29.426 14.854 -18.026 1.00 90.38 300 ARG A C 1
ATOM 2402 O O . ARG A 1 300 ? 29.144 15.487 -17.010 1.00 90.38 300 ARG A O 1
ATOM 2409 N N . GLU A 1 301 ? 29.501 13.532 -18.094 1.00 93.38 301 GLU A N 1
ATOM 2410 C CA . GLU A 1 301 ? 29.384 12.673 -16.922 1.00 93.38 301 GLU A CA 1
ATOM 2411 C C . GLU A 1 301 ? 30.677 12.716 -16.101 1.00 93.38 301 GLU A C 1
ATOM 2413 O O . GLU A 1 301 ? 31.783 12.558 -16.622 1.00 93.38 301 GLU A O 1
ATOM 2418 N N . GLU A 1 302 ? 30.523 12.945 -14.802 1.00 94.38 302 GLU A N 1
ATOM 2419 C CA . GLU A 1 302 ? 31.574 12.881 -13.794 1.00 94.38 302 GLU A CA 1
ATOM 2420 C C . GLU A 1 302 ? 31.290 11.696 -12.868 1.00 94.38 302 GLU A C 1
ATOM 2422 O O . GLU A 1 302 ? 30.213 11.620 -12.270 1.00 94.38 302 GLU A O 1
ATOM 2427 N N . PHE A 1 303 ? 32.259 10.794 -12.721 1.00 94.00 303 PHE A N 1
ATOM 2428 C CA . PHE A 1 303 ? 32.177 9.679 -11.779 1.00 94.00 303 PHE A CA 1
ATOM 2429 C C . PHE A 1 303 ? 32.535 10.141 -10.363 1.00 94.00 303 PHE A C 1
ATOM 2431 O O . PHE A 1 303 ? 33.578 10.762 -10.147 1.00 94.00 303 PHE A O 1
ATOM 2438 N N . ILE A 1 304 ? 31.680 9.811 -9.397 1.00 90.00 304 ILE A N 1
ATOM 2439 C CA . ILE A 1 304 ? 31.877 10.068 -7.968 1.00 90.00 304 ILE A CA 1
ATOM 2440 C C . ILE A 1 304 ? 31.645 8.764 -7.225 1.00 90.00 304 ILE A C 1
ATOM 2442 O O . ILE A 1 304 ? 30.509 8.303 -7.124 1.00 90.00 304 ILE A O 1
ATOM 2446 N N . GLU A 1 305 ? 32.726 8.196 -6.693 1.00 90.31 305 GLU A N 1
ATOM 2447 C CA . GLU A 1 305 ? 32.723 6.924 -5.965 1.00 90.31 305 GLU A CA 1
ATOM 2448 C C . GLU A 1 305 ? 32.038 5.803 -6.766 1.00 90.31 305 GLU A C 1
ATOM 2450 O O . GLU A 1 305 ? 32.640 5.233 -7.674 1.00 90.31 305 GLU A O 1
ATOM 2455 N N . HIS A 1 306 ? 30.776 5.511 -6.444 1.00 90.81 306 HIS A N 1
ATOM 2456 C CA . HIS A 1 306 ? 29.961 4.453 -7.035 1.00 90.81 306 HIS A CA 1
ATOM 2457 C C . HIS A 1 306 ? 28.785 4.989 -7.875 1.00 90.81 306 HIS A C 1
ATOM 2459 O O . HIS A 1 306 ? 27.862 4.239 -8.184 1.00 90.81 306 HIS A O 1
ATOM 2465 N N . SER A 1 307 ? 28.781 6.280 -8.226 1.00 94.06 307 SER A N 1
ATOM 2466 C CA . SER A 1 307 ? 27.704 6.937 -8.980 1.00 94.06 307 SER A CA 1
ATOM 2467 C C . SER A 1 307 ? 28.241 7.942 -10.010 1.00 94.06 307 SER A C 1
ATOM 2469 O O . SER A 1 307 ? 29.440 8.214 -10.075 1.00 94.06 307 SER A O 1
ATOM 2471 N N . CYS A 1 308 ? 27.350 8.494 -10.833 1.00 94.69 308 CYS A N 1
ATOM 2472 C CA . CYS A 1 308 ? 27.659 9.483 -11.868 1.00 94.69 308 CYS A CA 1
ATOM 2473 C C . CYS A 1 308 ? 26.817 10.748 -11.676 1.00 94.69 308 CYS A C 1
ATOM 2475 O O . CYS A 1 308 ? 25.696 10.691 -11.167 1.00 94.69 308 CYS A O 1
ATOM 2477 N N . ARG A 1 309 ? 27.327 11.896 -12.127 1.00 95.31 309 ARG A N 1
ATOM 2478 C CA . ARG A 1 309 ? 26.554 13.145 -12.220 1.00 95.31 309 ARG A CA 1
ATOM 2479 C C . ARG A 1 309 ? 26.871 13.920 -13.494 1.00 95.31 309 ARG A C 1
ATOM 2481 O O . ARG A 1 309 ? 27.970 13.811 -14.022 1.00 95.31 309 ARG A O 1
ATOM 2488 N N . ASN A 1 310 ? 25.955 14.788 -13.917 1.00 96.25 310 ASN A N 1
ATOM 2489 C CA . ASN A 1 310 ? 26.176 15.755 -14.993 1.00 96.25 310 ASN A CA 1
ATOM 2490 C C . ASN A 1 310 ? 25.751 17.160 -14.535 1.00 96.25 310 ASN A C 1
ATOM 2492 O O . ASN A 1 310 ? 24.564 17.468 -14.430 1.00 96.25 310 ASN A O 1
ATOM 2496 N N . MET A 1 311 ? 26.721 18.036 -14.256 1.00 95.81 311 MET A N 1
ATOM 2497 C CA . MET A 1 311 ? 26.446 19.366 -13.688 1.00 95.81 311 MET A CA 1
ATOM 2498 C C . MET A 1 311 ? 25.736 20.324 -14.660 1.00 95.81 311 MET A C 1
ATOM 2500 O O . MET A 1 311 ? 25.068 21.269 -14.226 1.00 95.81 311 MET A O 1
ATOM 2504 N N . VAL A 1 312 ? 25.845 20.088 -15.972 1.00 96.38 312 VAL A N 1
ATOM 2505 C CA . VAL A 1 312 ? 25.137 20.891 -16.980 1.00 96.38 312 VAL A CA 1
ATOM 2506 C C . VAL A 1 312 ? 23.653 20.532 -16.983 1.00 96.38 312 VAL A C 1
ATOM 2508 O O . VAL A 1 312 ? 22.816 21.432 -16.951 1.00 96.38 312 VAL A O 1
ATOM 2511 N N . GLU A 1 313 ? 23.320 19.240 -16.924 1.00 96.44 313 GLU A N 1
ATOM 2512 C CA . GLU A 1 313 ? 21.934 18.784 -16.755 1.00 96.44 313 GLU A CA 1
ATOM 2513 C C . GLU A 1 313 ? 21.332 19.299 -15.448 1.00 96.44 313 GLU A C 1
ATOM 2515 O O . GLU A 1 313 ? 20.238 19.859 -15.469 1.00 96.44 313 GLU A O 1
ATOM 2520 N N . VAL A 1 314 ? 22.074 19.234 -14.334 1.00 95.50 314 VAL A N 1
ATOM 2521 C CA . VAL A 1 314 ? 21.643 19.815 -13.049 1.00 95.50 314 VAL A CA 1
ATOM 2522 C C . VAL A 1 314 ? 21.301 21.298 -13.202 1.00 95.50 314 VAL A C 1
ATOM 2524 O O . VAL A 1 314 ? 20.260 21.745 -12.728 1.00 95.50 314 VAL A O 1
ATOM 2527 N N . SER A 1 315 ? 22.133 22.068 -13.906 1.00 95.25 315 SER A N 1
ATOM 2528 C CA . SER A 1 315 ? 21.886 23.498 -14.135 1.00 95.25 315 SER A CA 1
ATOM 2529 C C . SER A 1 315 ? 20.609 23.753 -14.946 1.00 95.25 315 SER A C 1
ATOM 2531 O O . SER A 1 315 ? 19.897 24.724 -14.686 1.00 95.25 315 SER A O 1
ATOM 2533 N N . VAL A 1 316 ? 20.298 22.893 -15.922 1.00 93.81 316 VAL A N 1
ATOM 2534 C CA . VAL A 1 316 ? 19.050 22.963 -16.701 1.00 93.81 316 VAL A CA 1
ATOM 2535 C C . VAL A 1 316 ? 17.848 22.584 -15.836 1.00 93.81 316 VAL A C 1
ATOM 2537 O O . VAL A 1 316 ? 16.873 23.330 -15.814 1.00 93.81 316 VAL A O 1
ATOM 2540 N N . VAL A 1 317 ? 17.932 21.493 -15.069 1.00 95.00 317 VAL A N 1
ATOM 2541 C CA . VAL A 1 317 ? 16.876 21.064 -14.135 1.00 95.00 317 VAL A CA 1
ATOM 2542 C C . VAL A 1 317 ? 16.577 22.159 -13.111 1.00 95.00 317 VAL A C 1
ATOM 2544 O O . VAL A 1 317 ? 15.415 22.485 -12.890 1.00 95.00 317 VAL A O 1
ATOM 2547 N N . MET A 1 318 ? 17.602 22.805 -12.549 1.00 95.69 318 MET A N 1
ATOM 2548 C CA . MET A 1 318 ? 17.417 23.920 -11.612 1.00 95.69 318 MET A CA 1
ATOM 2549 C C . MET A 1 318 ? 16.683 25.099 -12.257 1.00 95.69 318 MET A C 1
ATOM 2551 O O . MET A 1 318 ? 15.803 25.680 -11.632 1.00 95.69 318 MET A O 1
ATOM 2555 N N . LYS A 1 319 ? 16.985 25.439 -13.517 1.00 91.38 319 LYS A N 1
ATOM 2556 C CA . LYS A 1 319 ? 16.235 26.479 -14.242 1.00 91.38 319 LYS A CA 1
ATOM 2557 C C . LYS A 1 319 ? 14.775 26.090 -14.460 1.00 91.38 319 LYS A C 1
ATOM 2559 O O . LYS A 1 319 ? 13.917 26.955 -14.357 1.00 91.38 319 LYS A O 1
ATOM 2564 N N . ILE A 1 320 ? 14.494 24.823 -14.756 1.00 91.75 320 ILE A N 1
ATOM 2565 C CA . ILE A 1 320 ? 13.123 24.319 -14.925 1.00 91.75 320 ILE A CA 1
ATOM 2566 C C . ILE A 1 320 ? 12.346 24.419 -13.606 1.00 91.75 320 ILE A C 1
ATOM 2568 O O . ILE A 1 320 ? 11.198 24.834 -13.625 1.00 91.75 320 ILE A O 1
ATOM 2572 N N . LEU A 1 321 ? 12.967 24.081 -12.472 1.00 92.62 321 LEU A N 1
ATOM 2573 C CA . LEU A 1 321 ? 12.315 24.092 -11.155 1.00 92.62 321 LEU A CA 1
ATOM 2574 C C . LEU A 1 321 ? 12.132 25.492 -10.543 1.00 92.62 321 LEU A C 1
ATOM 2576 O O . LEU A 1 321 ? 11.282 25.656 -9.673 1.00 92.62 321 LEU A O 1
ATOM 2580 N N . LEU A 1 322 ? 12.957 26.471 -10.931 1.00 89.31 322 LEU A N 1
ATOM 2581 C CA . LEU A 1 322 ? 12.914 27.843 -10.399 1.00 89.31 322 LEU A CA 1
ATOM 2582 C C . LEU A 1 322 ? 11.941 28.779 -11.136 1.00 89.31 322 LEU A C 1
ATOM 2584 O O . LEU A 1 322 ? 11.747 29.904 -10.675 1.00 89.31 322 LEU A O 1
ATOM 2588 N N . ASN A 1 323 ? 11.387 28.355 -12.274 1.00 73.69 323 ASN A N 1
ATOM 2589 C CA . ASN A 1 323 ? 10.319 29.076 -12.978 1.00 73.69 323 ASN A CA 1
ATOM 2590 C C . ASN A 1 323 ? 8.947 28.625 -12.473 1.00 73.69 323 ASN A C 1
ATOM 2592 O O . ASN A 1 323 ? 8.051 29.494 -12.421 1.00 73.69 323 ASN A O 1
#

Nearest PDB structures (foldseek):
  8ftm-assembly1_A  TM=5.740E-01  e=1.065E-08  Thermochaetoides thermophila DSM 1495
  8ftm-assembly2_B  TM=5.470E-01  e=8.999E-09  Thermochaetoides thermophila DSM 1495
  2gk6-assembly2_B  TM=6.431E-01  e=2.220E-07  Homo sapiens
  2wjy-assembly1_A  TM=6.659E-01  e=1.072E-06  Homo sapiens
  2gjk-assembly1_A  TM=5.424E-01  e=1.990E-06  Homo sapiens

Sequence (323 aa):
SEDINGNEIKEKECRKDAEVSKVEIKTFLEFVRERFKCTAAPLRSCIFNLGTHLPKSYIGEDNFQVLGTVISFLDSFETLLFQDNMGSEDLEELFSHSVDEDFSQSIVDIKYTLHESRSKCHSVLRELWNSFKELNLPSAMNMGLLKDFCFTKASLIFCTASSSYKLHSVAMEQLKFLVIDEAAQLKESESAIPLQLPCIQHAILVGDECQLPAMVESSVSGEAYFGRSLFERLSYLGHSKHLLSMQYRMHPSISFFPNSYFYENKILDAPTVRKRSYEKQFLPGPMYGPYAFINVFGGREEFIEHSCRNMVEVSVVMKILLN